Protein AF-A0A9W9I2V4-F1 (afdb_monomer_lite)

Secondary structure (DSSP, 8-state):
---PPP-PPPPPHHHHTTS-HHHHHHHHHHHHHHHHHHHHS-HHHHHHHTTS-HHHHHHHHHHHHHHHTT-HHHHTSHHHHHHHHHHHHHHHHHHHH-SS--GGGGSHHHHHHHHHH-TT-HHHHHHHHHHHHHHHHHHHHHHHHHHHHHHHHHHT--TTTHHHHHHHHHHHHHHHHHSHHHHHHHHSSSHHHHHHHHHHH-TTS-HHHHHHHHHHHHHHHHT-

Radius of gyration: 18.52 Å; chains: 1; bounding box: 39×46×53 Å

Structure (mmCIF, N/CA/C/O backbone):
data_AF-A0A9W9I2V4-F1
#
_entry.id   AF-A0A9W9I2V4-F1
#
loop_
_atom_site.group_PDB
_atom_site.id
_atom_site.type_symbol
_atom_site.label_atom_id
_atom_site.label_alt_id
_atom_site.label_comp_id
_atom_site.label_asym_id
_atom_site.label_entity_id
_atom_site.label_seq_id
_atom_site.pdbx_PDB_ins_code
_atom_site.Cartn_x
_atom_site.Cartn_y
_atom_site.Cartn_z
_atom_site.occupancy
_atom_site.B_iso_or_equiv
_atom_site.auth_seq_id
_atom_site.auth_comp_id
_atom_site.auth_asym_id
_atom_site.auth_atom_id
_atom_site.pdbx_PDB_model_num
ATOM 1 N N . MET A 1 1 ? 4.411 3.297 -31.470 1.00 59.06 1 MET A N 1
ATOM 2 C CA . MET A 1 1 ? 3.999 3.388 -30.058 1.00 59.06 1 MET A CA 1
ATOM 3 C C . MET A 1 1 ? 4.736 2.269 -29.348 1.00 59.06 1 MET A C 1
ATOM 5 O O . MET A 1 1 ? 4.671 1.149 -29.841 1.00 59.06 1 MET A O 1
ATOM 9 N N . VAL A 1 2 ? 5.575 2.573 -28.356 1.00 73.81 2 VAL A N 1
ATOM 10 C CA . VAL A 1 2 ? 6.251 1.512 -27.599 1.00 73.81 2 VAL A CA 1
ATOM 11 C C . VAL A 1 2 ? 5.294 1.102 -26.496 1.00 73.81 2 VAL A C 1
ATOM 13 O O . VAL A 1 2 ? 4.925 1.942 -25.687 1.00 73.81 2 VAL A O 1
ATOM 16 N N . GLU A 1 3 ? 4.860 -0.150 -26.508 1.00 86.56 3 GLU A N 1
ATOM 17 C CA . GLU A 1 3 ? 3.885 -0.673 -25.556 1.00 86.56 3 GLU A CA 1
ATOM 18 C C . GLU A 1 3 ? 4.515 -1.834 -24.789 1.00 86.56 3 GLU A C 1
ATOM 20 O O . GLU A 1 3 ? 5.224 -2.668 -25.365 1.00 86.56 3 GLU A O 1
ATOM 25 N N . PHE A 1 4 ? 4.293 -1.874 -23.476 1.00 93.31 4 PHE A N 1
ATOM 26 C CA . PHE A 1 4 ? 4.733 -3.006 -22.676 1.00 93.31 4 PHE A CA 1
ATOM 27 C C . PHE A 1 4 ? 3.781 -4.189 -22.855 1.00 93.31 4 PHE A C 1
ATOM 29 O O . PHE A 1 4 ? 2.568 -3.996 -22.894 1.00 93.31 4 PHE A O 1
ATOM 36 N N . PRO A 1 5 ? 4.293 -5.432 -22.881 1.00 93.88 5 PRO A N 1
ATOM 37 C CA . PRO A 1 5 ? 3.427 -6.600 -22.892 1.00 93.88 5 PRO A CA 1
ATOM 38 C C . PRO A 1 5 ? 2.472 -6.594 -21.684 1.00 93.88 5 PRO A C 1
ATOM 40 O O . PRO A 1 5 ? 2.901 -6.232 -20.573 1.00 93.88 5 PRO A O 1
ATOM 43 N N . PRO A 1 6 ? 1.202 -6.994 -21.874 1.00 91.62 6 PRO A N 1
ATOM 44 C CA . PRO A 1 6 ? 0.176 -6.897 -20.845 1.00 91.62 6 PRO A CA 1
ATOM 45 C C . PRO A 1 6 ? 0.507 -7.769 -19.634 1.00 91.62 6 PRO A C 1
ATOM 47 O O . PRO A 1 6 ? 1.166 -8.804 -19.746 1.00 91.62 6 PRO A O 1
ATOM 50 N N . LEU A 1 7 ? 0.026 -7.344 -18.466 1.00 94.69 7 LEU A N 1
ATOM 51 C CA . LEU A 1 7 ? 0.269 -8.002 -17.188 1.00 94.69 7 LEU A CA 1
ATOM 52 C C . LEU A 1 7 ? -1.066 -8.408 -16.558 1.00 94.69 7 LEU A C 1
ATOM 54 O O . LEU A 1 7 ? -1.896 -7.559 -16.247 1.00 94.69 7 LEU A O 1
ATOM 58 N N . ALA A 1 8 ? -1.288 -9.713 -16.402 1.00 96.31 8 ALA A N 1
ATOM 59 C CA . ALA A 1 8 ? -2.509 -10.226 -15.787 1.00 96.31 8 ALA A CA 1
ATOM 60 C C . ALA A 1 8 ? -2.463 -10.058 -14.258 1.00 96.31 8 ALA A C 1
ATOM 62 O O . ALA A 1 8 ? -1.398 -10.294 -13.683 1.00 96.31 8 ALA A O 1
ATOM 63 N N . PRO A 1 9 ? -3.582 -9.719 -13.589 1.00 96.62 9 PRO A N 1
ATOM 64 C CA . PRO A 1 9 ? -3.632 -9.610 -12.134 1.00 96.62 9 PRO A CA 1
ATOM 65 C C . PRO A 1 9 ? -3.395 -10.949 -11.435 1.00 96.62 9 PRO A C 1
ATOM 67 O O . PRO A 1 9 ? -3.637 -12.022 -11.993 1.00 96.62 9 PRO A O 1
ATOM 70 N N . VAL A 1 10 ? -2.969 -10.885 -10.174 1.00 95.56 10 VAL A N 1
ATOM 71 C CA . VAL A 1 10 ? -2.858 -12.073 -9.327 1.00 95.56 10 VAL A CA 1
ATOM 72 C C . VAL A 1 10 ? -4.268 -12.598 -9.026 1.00 95.56 10 VAL A C 1
ATOM 74 O O . VAL A 1 10 ? -5.117 -11.833 -8.562 1.00 95.56 10 VAL A O 1
ATOM 77 N N . PRO A 1 11 ? -4.555 -13.891 -9.259 1.00 94.81 11 PRO A N 1
ATOM 78 C CA . PRO A 1 11 ? -5.882 -14.431 -9.018 1.00 94.81 11 PRO A CA 1
ATOM 79 C C . PRO A 1 11 ? -6.214 -14.504 -7.515 1.00 94.81 11 PRO A C 1
ATOM 81 O O . PRO A 1 11 ? -5.315 -14.686 -6.681 1.00 94.81 11 PRO A O 1
ATOM 84 N N . PRO A 1 12 ? -7.505 -14.430 -7.140 1.00 92.69 12 PRO A N 1
ATOM 85 C CA . PRO A 1 12 ? -7.936 -14.594 -5.755 1.00 92.69 12 PRO A CA 1
ATOM 86 C C . PRO A 1 12 ? -7.485 -15.928 -5.139 1.00 92.69 12 PRO A C 1
ATOM 88 O O . PRO A 1 12 ? -7.372 -16.922 -5.861 1.00 92.69 12 PRO A O 1
ATOM 91 N N . PRO A 1 13 ? -7.300 -16.011 -3.805 1.00 89.62 13 PRO A N 1
ATOM 92 C CA . PRO A 1 13 ? -6.885 -17.241 -3.129 1.00 89.62 13 PRO A CA 1
ATOM 93 C C . PRO A 1 13 ? -7.768 -18.453 -3.456 1.00 89.62 13 PRO A C 1
ATOM 95 O O . PRO A 1 13 ? -7.264 -19.565 -3.577 1.00 89.62 13 PRO A O 1
ATOM 98 N N . ALA A 1 14 ? -9.079 -18.247 -3.635 1.00 90.44 14 ALA A N 1
ATOM 99 C CA . ALA A 1 14 ? -10.015 -19.307 -4.012 1.00 90.44 14 ALA A CA 1
ATOM 100 C C . ALA A 1 14 ? -9.692 -19.919 -5.386 1.00 90.44 14 ALA A C 1
ATOM 102 O O . ALA A 1 14 ? -9.749 -21.134 -5.532 1.00 90.44 14 ALA A O 1
ATOM 103 N N . VAL A 1 15 ? -9.294 -19.088 -6.356 1.00 92.31 15 VAL A N 1
ATOM 104 C CA . VAL A 1 15 ? -8.879 -19.528 -7.696 1.00 92.31 15 VAL A CA 1
ATOM 105 C C . VAL A 1 15 ? -7.479 -20.135 -7.646 1.00 92.31 15 VAL A C 1
ATOM 107 O O . VAL A 1 15 ? -7.239 -21.177 -8.234 1.00 92.31 15 VAL A O 1
ATOM 110 N N . ARG A 1 16 ? -6.546 -19.552 -6.884 1.00 90.44 16 ARG A N 1
ATOM 111 C CA . ARG A 1 16 ? -5.179 -20.094 -6.773 1.00 90.44 16 ARG A CA 1
ATOM 112 C C . ARG A 1 16 ? -5.131 -21.512 -6.219 1.00 90.44 16 ARG A C 1
ATOM 114 O O . ARG A 1 16 ? -4.315 -22.303 -6.669 1.00 90.44 16 ARG A O 1
ATOM 121 N N . LYS A 1 17 ? -6.043 -21.860 -5.307 1.00 88.19 17 LYS A N 1
ATOM 122 C CA . LYS A 1 17 ? -6.179 -23.227 -4.777 1.00 88.19 17 LYS A CA 1
ATOM 123 C C . LYS A 1 17 ? -6.563 -24.268 -5.834 1.00 88.19 17 LYS A C 1
ATOM 125 O O . LYS A 1 17 ? -6.375 -25.452 -5.578 1.00 88.19 17 LYS A O 1
ATOM 130 N N . THR A 1 18 ? -7.108 -23.857 -6.980 1.00 92.62 18 THR A N 1
ATOM 131 C CA . THR A 1 18 ? -7.468 -24.767 -8.077 1.00 92.62 18 THR A CA 1
ATOM 132 C C . THR A 1 18 ? -6.388 -24.861 -9.154 1.00 92.62 18 THR A C 1
ATOM 134 O O . THR A 1 18 ? -6.539 -25.657 -10.076 1.00 92.62 18 THR A O 1
ATOM 137 N N . ILE A 1 19 ? -5.328 -24.051 -9.074 1.00 90.94 19 ILE A N 1
ATOM 138 C CA . ILE A 1 19 ? -4.233 -24.046 -10.049 1.00 90.94 19 ILE A CA 1
ATOM 139 C C . ILE A 1 19 ? -3.216 -25.127 -9.643 1.00 90.94 19 ILE A C 1
ATOM 141 O O . ILE A 1 19 ? -2.734 -25.101 -8.507 1.00 90.94 19 ILE A O 1
ATOM 145 N N . PRO A 1 20 ? -2.868 -26.073 -10.534 1.00 92.56 20 PRO A N 1
ATOM 146 C CA . PRO A 1 20 ? -1.797 -27.036 -10.286 1.00 92.56 20 PRO A CA 1
ATOM 147 C C . PRO A 1 20 ? -0.459 -26.349 -9.982 1.00 92.56 20 PRO A C 1
ATOM 149 O O . PRO A 1 20 ? -0.157 -25.299 -10.543 1.00 92.56 20 PRO A O 1
ATOM 152 N N . SER A 1 21 ? 0.388 -26.955 -9.143 1.00 87.88 21 SER A N 1
ATOM 153 C CA . SER A 1 21 ? 1.665 -26.347 -8.725 1.00 87.88 21 SER A CA 1
ATOM 154 C C . SER A 1 21 ? 2.564 -25.941 -9.899 1.00 87.88 21 SER A C 1
ATOM 156 O O . SER A 1 21 ? 3.079 -24.828 -9.899 1.00 87.88 21 SER A O 1
ATOM 158 N N . ASN A 1 22 ? 2.683 -26.787 -10.929 1.00 89.88 22 ASN A N 1
ATOM 159 C CA . ASN A 1 22 ? 3.486 -26.483 -12.121 1.00 89.88 22 ASN A CA 1
ATOM 160 C C . ASN A 1 22 ? 2.938 -25.273 -12.899 1.00 89.88 22 ASN A C 1
ATOM 162 O O . ASN A 1 22 ? 3.705 -24.441 -13.376 1.00 89.88 22 ASN A O 1
ATOM 166 N N . ASP A 1 23 ? 1.612 -25.150 -12.997 1.00 92.81 23 ASP A N 1
ATOM 167 C CA . ASP A 1 23 ? 0.968 -24.028 -13.686 1.00 92.81 23 ASP A CA 1
ATOM 168 C C . ASP A 1 23 ? 1.122 -22.735 -12.875 1.00 92.81 23 ASP A C 1
ATOM 170 O O . ASP A 1 23 ? 1.338 -21.662 -13.437 1.00 92.81 23 ASP A O 1
ATOM 174 N N . TRP A 1 24 ? 1.081 -22.830 -11.542 1.00 91.94 24 TRP A N 1
ATOM 175 C CA . TRP A 1 24 ? 1.344 -21.698 -10.656 1.00 91.94 24 TRP A CA 1
ATOM 176 C C . TRP A 1 24 ? 2.788 -21.198 -10.778 1.00 91.94 24 TRP A C 1
ATOM 178 O O . TRP A 1 24 ? 3.014 -19.990 -10.863 1.00 91.94 24 TRP A O 1
ATOM 188 N N . GLU A 1 25 ? 3.764 -22.106 -10.835 1.00 91.56 25 GLU A N 1
ATOM 189 C CA . GLU A 1 25 ? 5.166 -21.756 -11.082 1.00 91.56 25 GLU A CA 1
ATOM 190 C C . GLU A 1 25 ? 5.345 -21.059 -12.435 1.00 91.56 25 GLU A C 1
ATOM 192 O O . GLU A 1 25 ? 5.989 -20.009 -12.495 1.00 91.56 25 GLU A O 1
ATOM 197 N N . ALA A 1 26 ? 4.691 -21.555 -13.489 1.00 93.31 26 ALA A N 1
ATOM 198 C CA . ALA A 1 26 ? 4.697 -20.909 -14.798 1.00 93.31 26 ALA A CA 1
ATOM 199 C C . ALA A 1 26 ? 4.083 -19.494 -14.758 1.00 93.31 26 ALA A C 1
ATOM 201 O O . ALA A 1 26 ? 4.609 -18.577 -15.393 1.00 93.31 26 ALA A O 1
ATOM 202 N N . CYS A 1 27 ? 3.013 -19.274 -13.981 1.00 94.31 27 CYS A N 1
ATOM 203 C CA . CYS A 1 27 ? 2.463 -17.932 -13.759 1.00 94.31 27 CYS A CA 1
ATOM 204 C C . CYS A 1 27 ? 3.469 -17.004 -13.061 1.00 94.31 27 CYS A C 1
ATOM 206 O O . CYS A 1 27 ? 3.644 -15.859 -13.486 1.00 94.31 27 CYS A O 1
ATOM 208 N N . LEU A 1 28 ? 4.152 -17.486 -12.014 1.00 94.50 28 LEU A N 1
ATOM 209 C CA . LEU A 1 28 ? 5.186 -16.715 -11.318 1.00 94.50 28 LEU A CA 1
ATOM 210 C C . LEU A 1 28 ? 6.317 -16.320 -12.274 1.00 94.50 28 LEU A C 1
ATOM 212 O O . LEU A 1 28 ? 6.701 -15.150 -12.309 1.00 94.50 28 LEU A O 1
ATOM 216 N N . ASP A 1 29 ? 6.814 -17.260 -13.076 1.00 95.25 29 ASP A N 1
ATOM 217 C CA . ASP A 1 29 ? 7.881 -17.014 -14.051 1.00 95.25 29 ASP A CA 1
ATOM 218 C C . ASP A 1 29 ? 7.451 -16.040 -15.156 1.00 95.25 29 ASP A C 1
ATOM 220 O O . ASP A 1 29 ? 8.225 -15.154 -15.545 1.00 95.25 29 ASP A O 1
ATOM 224 N N . ALA A 1 30 ? 6.201 -16.132 -15.618 1.00 96.62 30 ALA A N 1
ATOM 225 C CA . ALA A 1 30 ? 5.636 -15.191 -16.578 1.00 96.62 30 ALA A CA 1
ATOM 226 C C . ALA A 1 30 ? 5.586 -13.768 -16.001 1.00 96.62 30 ALA A C 1
ATOM 228 O O . ALA A 1 30 ? 6.093 -12.834 -16.625 1.00 96.62 30 ALA A O 1
ATOM 229 N N . TRP A 1 31 ? 5.062 -13.586 -14.784 1.00 97.69 31 TRP A N 1
ATOM 230 C CA . TRP A 1 31 ? 5.057 -12.274 -14.131 1.00 97.69 31 TRP A CA 1
ATOM 231 C C . TRP A 1 31 ? 6.470 -11.735 -13.906 1.00 97.69 31 TRP A C 1
ATOM 233 O O . TRP A 1 31 ? 6.728 -10.567 -14.192 1.00 97.69 31 TRP A O 1
ATOM 243 N N . MET A 1 32 ? 7.412 -12.568 -13.450 1.00 97.69 32 MET A N 1
ATOM 244 C CA . MET A 1 32 ? 8.802 -12.142 -13.262 1.00 97.69 32 MET A CA 1
ATOM 245 C C . MET A 1 32 ? 9.435 -11.679 -14.580 1.00 97.69 32 MET A C 1
ATOM 247 O O . MET A 1 32 ? 10.088 -10.634 -14.604 1.00 97.69 32 MET A O 1
ATOM 251 N N . THR A 1 33 ? 9.193 -12.399 -15.678 1.00 97.94 33 THR A N 1
ATOM 252 C CA . THR 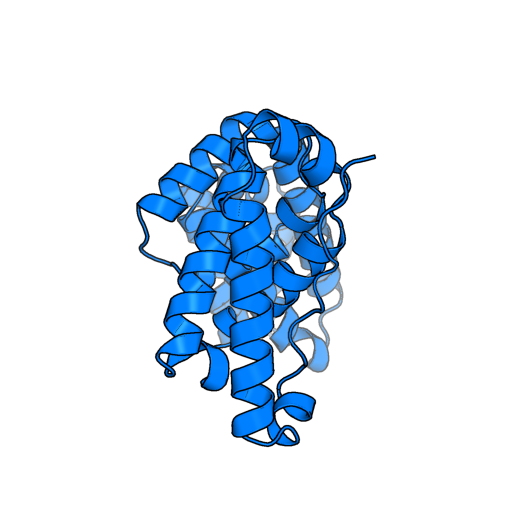A 1 33 ? 9.629 -12.010 -17.028 1.00 97.94 33 THR A CA 1
ATOM 253 C C . THR A 1 33 ? 9.042 -10.660 -17.443 1.00 97.94 33 THR A C 1
ATOM 255 O O . THR A 1 33 ? 9.776 -9.763 -17.859 1.00 97.94 33 THR A O 1
ATOM 258 N N . LEU A 1 34 ? 7.729 -10.476 -17.285 1.00 97.75 34 LEU A N 1
ATOM 259 C CA . LEU A 1 34 ? 7.018 -9.262 -17.697 1.00 97.75 34 LEU A CA 1
ATOM 260 C C . LEU A 1 34 ? 7.412 -8.022 -16.877 1.00 97.75 34 LEU A C 1
ATOM 262 O O . LEU A 1 34 ? 7.497 -6.917 -17.423 1.00 97.75 34 LEU A O 1
ATOM 266 N N . LEU A 1 35 ? 7.690 -8.193 -15.582 1.00 98.12 35 LEU A N 1
ATOM 267 C CA . LEU A 1 35 ? 8.277 -7.141 -14.746 1.00 98.12 35 LEU A CA 1
ATOM 268 C C . LEU A 1 35 ? 9.734 -6.872 -15.139 1.00 98.12 35 LEU A C 1
ATOM 270 O O . LEU A 1 35 ? 10.160 -5.720 -15.180 1.00 98.12 35 LEU A O 1
ATOM 274 N N . GLY A 1 36 ? 10.491 -7.918 -15.481 1.00 97.62 36 GLY A N 1
ATOM 275 C CA . GLY A 1 36 ? 11.859 -7.809 -15.984 1.00 97.62 36 GLY A CA 1
ATOM 276 C C . GLY A 1 36 ? 11.955 -6.943 -17.241 1.00 97.62 36 GLY A C 1
ATOM 277 O O . GLY A 1 36 ? 12.828 -6.084 -17.314 1.00 97.62 36 GLY A O 1
ATOM 278 N N . ILE A 1 37 ? 11.023 -7.090 -18.188 1.00 96.69 37 ILE A N 1
ATOM 279 C CA . ILE A 1 37 ? 10.947 -6.242 -19.394 1.00 96.69 37 ILE A CA 1
ATOM 280 C C . ILE A 1 37 ? 10.808 -4.761 -19.013 1.00 96.69 37 ILE A C 1
ATOM 282 O O . ILE A 1 37 ? 11.560 -3.921 -19.506 1.00 96.69 37 ILE A O 1
ATOM 286 N N . ARG A 1 38 ? 9.901 -4.441 -18.082 1.00 96.19 38 ARG A N 1
ATOM 287 C CA . ARG A 1 38 ? 9.683 -3.067 -17.594 1.00 96.19 38 ARG A CA 1
ATOM 288 C C . ARG A 1 38 ? 10.891 -2.517 -16.846 1.00 96.19 38 ARG A C 1
ATOM 290 O O . ARG A 1 38 ? 11.207 -1.341 -16.980 1.00 96.19 38 ARG A O 1
ATOM 297 N N . LEU A 1 39 ? 11.573 -3.344 -16.057 1.00 97.56 39 LEU A N 1
ATOM 298 C CA . LEU A 1 39 ? 12.743 -2.951 -15.264 1.00 97.56 39 LEU A CA 1
ATOM 299 C C . LEU A 1 39 ? 14.022 -2.802 -16.096 1.00 97.56 39 LEU A C 1
ATOM 301 O O . LEU A 1 39 ? 14.868 -1.987 -15.747 1.00 97.56 39 LEU A O 1
ATOM 305 N N . ASN A 1 40 ? 14.146 -3.546 -17.194 1.00 96.94 40 ASN A N 1
ATOM 306 C CA . ASN A 1 40 ? 15.313 -3.504 -18.076 1.00 96.94 40 ASN A CA 1
ATOM 307 C C . ASN A 1 40 ? 15.154 -2.521 -19.247 1.00 96.94 40 ASN A C 1
ATOM 309 O O . ASN A 1 40 ? 16.126 -2.259 -19.952 1.00 96.94 40 ASN A O 1
ATOM 313 N N . ALA A 1 41 ? 13.955 -1.966 -19.464 1.00 96.69 41 ALA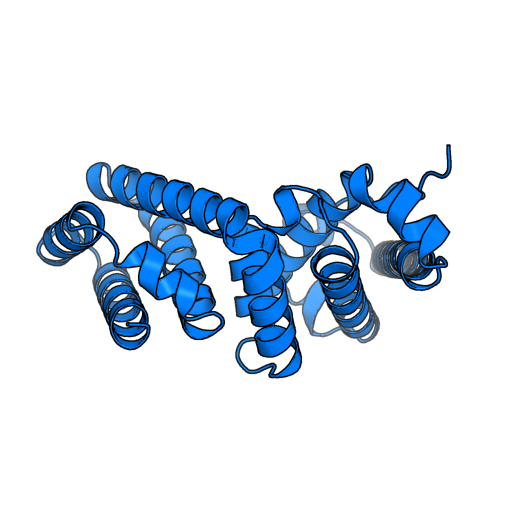 A N 1
ATOM 314 C CA . ALA A 1 41 ? 13.738 -0.904 -20.444 1.00 96.69 41 ALA A CA 1
ATOM 315 C C . ALA A 1 41 ? 14.650 0.302 -20.160 1.00 96.69 41 ALA A C 1
ATOM 317 O O . ALA A 1 41 ? 14.888 0.628 -18.994 1.00 96.69 41 ALA A O 1
ATOM 318 N N . THR A 1 42 ? 15.130 0.987 -21.203 1.00 96.31 42 THR A N 1
ATOM 319 C CA . THR A 1 42 ? 15.863 2.255 -21.032 1.00 96.31 42 THR A CA 1
ATOM 320 C C . THR A 1 42 ? 14.945 3.324 -20.448 1.00 96.31 42 THR A C 1
ATOM 322 O O . THR A 1 42 ? 13.721 3.190 -20.503 1.00 96.31 42 THR A O 1
ATOM 325 N N . ASP A 1 43 ? 15.505 4.394 -19.890 1.00 95.38 43 ASP A N 1
ATOM 326 C CA . ASP A 1 43 ? 14.688 5.452 -19.293 1.00 95.38 43 ASP A CA 1
ATOM 327 C C . ASP A 1 43 ? 13.822 6.176 -20.326 1.00 95.38 43 ASP A C 1
ATOM 329 O O . ASP A 1 43 ? 12.685 6.528 -20.020 1.00 95.38 43 ASP A O 1
ATOM 333 N N . GLU A 1 44 ? 14.307 6.342 -21.558 1.00 94.06 44 GLU A N 1
ATOM 334 C CA . GLU A 1 44 ? 13.525 6.916 -22.657 1.00 94.06 44 GLU A CA 1
ATOM 335 C C . GLU A 1 44 ? 12.333 6.017 -22.992 1.00 94.06 44 GLU A C 1
ATOM 337 O O . GLU A 1 44 ? 11.196 6.480 -23.066 1.00 94.06 44 GLU A O 1
ATOM 342 N N . THR A 1 45 ? 12.589 4.714 -23.128 1.00 93.94 45 THR A N 1
ATOM 343 C CA . THR A 1 45 ? 11.564 3.718 -23.455 1.00 93.94 45 THR A CA 1
ATOM 344 C C . THR A 1 45 ? 10.526 3.611 -22.341 1.00 93.94 45 THR A C 1
ATOM 346 O O . THR A 1 45 ? 9.323 3.605 -22.592 1.00 93.94 45 THR A O 1
ATOM 349 N N . PHE A 1 46 ? 10.991 3.564 -21.093 1.00 96.12 46 PHE A N 1
ATOM 350 C CA . PHE A 1 46 ? 10.139 3.460 -19.920 1.00 96.12 46 PHE A CA 1
ATOM 351 C C . PHE A 1 46 ? 9.259 4.696 -19.739 1.00 96.12 46 PHE A C 1
ATOM 353 O O . PHE A 1 46 ? 8.074 4.555 -19.462 1.00 96.12 46 PHE A O 1
ATOM 360 N N . LYS A 1 47 ? 9.798 5.904 -19.938 1.00 94.38 47 LYS A N 1
ATOM 361 C CA . LYS A 1 47 ? 9.006 7.139 -19.859 1.00 94.38 47 LYS A CA 1
ATOM 362 C C . LYS A 1 47 ? 7.980 7.251 -20.984 1.00 94.38 47 LYS A C 1
ATOM 364 O O . LYS A 1 47 ? 6.906 7.787 -20.743 1.00 94.38 47 LYS A O 1
ATOM 369 N N . ALA A 1 48 ? 8.293 6.740 -22.176 1.00 92.44 48 ALA A N 1
ATOM 370 C CA . ALA A 1 48 ? 7.375 6.755 -23.312 1.00 92.44 48 ALA A CA 1
ATOM 371 C C . ALA A 1 48 ? 6.194 5.780 -23.151 1.00 92.44 48 ALA A C 1
ATOM 373 O O . ALA A 1 48 ? 5.103 6.090 -23.613 1.00 92.44 48 ALA A O 1
ATOM 374 N N . ALA A 1 49 ? 6.407 4.621 -22.518 1.00 92.56 49 ALA A N 1
ATOM 375 C CA . ALA A 1 49 ? 5.394 3.565 -22.399 1.00 92.56 49 ALA A CA 1
ATOM 376 C C . ALA A 1 49 ? 4.722 3.493 -21.012 1.00 92.56 49 ALA A C 1
ATOM 378 O O . ALA A 1 49 ? 3.582 3.061 -20.882 1.00 92.56 49 ALA A O 1
ATOM 379 N N . GLY A 1 50 ? 5.427 3.888 -19.949 1.00 90.94 50 GLY A N 1
ATOM 380 C CA . GLY A 1 50 ? 5.030 3.614 -18.566 1.00 90.94 50 GLY A CA 1
ATOM 381 C C . GLY A 1 50 ? 3.834 4.422 -18.065 1.00 90.94 50 GLY A C 1
ATOM 382 O O . GLY A 1 50 ? 3.156 3.982 -17.141 1.00 90.94 50 GLY A O 1
ATOM 383 N N . THR A 1 51 ? 3.543 5.583 -18.656 1.00 88.31 51 THR A N 1
ATOM 384 C CA . THR A 1 51 ? 2.373 6.395 -18.277 1.00 88.31 51 THR A CA 1
ATOM 385 C C . THR A 1 51 ? 1.052 5.767 -18.719 1.00 88.31 51 THR A C 1
ATOM 387 O O . THR A 1 51 ? 0.032 5.998 -18.079 1.00 88.31 51 THR A O 1
ATOM 390 N N . GLU A 1 52 ? 1.072 4.964 -19.786 1.00 89.44 52 GLU A N 1
ATOM 391 C CA . GLU A 1 52 ? -0.109 4.313 -20.375 1.00 89.44 52 GLU A CA 1
ATOM 392 C C . GLU A 1 52 ? -0.230 2.830 -19.978 1.00 89.44 52 GLU A C 1
ATOM 394 O O . GLU A 1 52 ? -1.185 2.150 -20.345 1.00 89.44 52 GLU A O 1
ATOM 399 N N . ASP A 1 53 ? 0.710 2.316 -19.182 1.00 89.94 53 ASP A N 1
ATOM 400 C CA . ASP A 1 53 ? 0.759 0.917 -18.753 1.00 89.94 53 ASP A CA 1
ATOM 401 C C . ASP A 1 53 ? -0.196 0.635 -17.582 1.00 89.94 53 ASP A C 1
ATOM 403 O O . ASP A 1 53 ? 0.211 0.244 -16.491 1.00 89.94 53 ASP A O 1
ATOM 407 N N . LEU A 1 54 ? -1.495 0.826 -17.807 1.00 89.38 54 LEU A N 1
ATOM 408 C CA . LEU A 1 54 ? -2.552 0.549 -16.826 1.00 89.38 54 LEU A CA 1
ATOM 409 C C . LEU A 1 54 ? -2.503 -0.878 -16.233 1.00 89.38 54 LEU A C 1
ATOM 411 O O . LEU A 1 54 ? -2.711 -1.018 -15.022 1.00 89.38 54 LEU A O 1
ATOM 415 N N . PRO A 1 55 ? -2.184 -1.949 -17.000 1.00 93.50 55 PRO A N 1
ATOM 416 C CA . PRO A 1 55 ? -2.143 -3.308 -16.456 1.00 93.50 55 PRO A CA 1
ATOM 417 C C . PRO A 1 55 ? -1.173 -3.486 -15.280 1.00 93.50 55 PRO A C 1
ATOM 419 O O . PRO A 1 55 ? -1.408 -4.331 -14.413 1.00 93.50 55 PRO A O 1
ATOM 422 N N . VAL A 1 56 ? -0.097 -2.690 -15.207 1.00 95.00 56 VAL A N 1
ATOM 423 C CA . VAL A 1 56 ? 0.866 -2.786 -14.100 1.00 95.00 56 VAL A CA 1
ATOM 424 C C . VAL A 1 56 ? 0.261 -2.360 -12.765 1.00 95.00 56 VAL A C 1
ATOM 426 O O . VAL A 1 56 ? 0.564 -2.977 -11.745 1.00 95.00 56 VAL A O 1
ATOM 429 N N . GLY A 1 57 ? -0.618 -1.352 -12.772 1.00 94.19 57 GLY A N 1
ATOM 430 C CA . GLY A 1 57 ? -1.304 -0.865 -11.578 1.00 94.19 57 GLY A CA 1
ATOM 431 C C . GLY A 1 57 ? -2.199 -1.950 -10.994 1.00 94.19 57 GLY A C 1
ATOM 432 O O . GLY A 1 57 ? -2.033 -2.331 -9.837 1.00 94.19 57 GLY A O 1
ATOM 433 N N . VAL A 1 58 ? -3.049 -2.536 -11.840 1.00 95.12 58 VAL A N 1
ATOM 434 C CA . VAL A 1 58 ? -3.987 -3.610 -11.470 1.00 95.12 58 VAL A CA 1
ATOM 435 C C . VAL A 1 58 ? -3.249 -4.855 -10.959 1.00 95.12 58 VAL A C 1
ATOM 437 O O . VAL A 1 58 ? -3.635 -5.475 -9.960 1.00 95.12 58 VAL A O 1
ATOM 440 N N . PHE A 1 59 ? -2.148 -5.231 -11.612 1.00 97.44 59 PHE A N 1
ATOM 441 C CA . PHE A 1 59 ? -1.320 -6.338 -11.145 1.00 97.44 59 PHE A CA 1
ATOM 442 C C . PHE A 1 59 ? -0.675 -6.054 -9.785 1.00 97.44 59 PHE A C 1
ATOM 444 O O . PHE A 1 59 ? -0.779 -6.884 -8.883 1.00 97.44 59 PHE A O 1
ATOM 451 N N . LEU A 1 60 ? -0.019 -4.902 -9.616 1.00 97.50 60 LEU A N 1
ATOM 452 C CA . LEU A 1 60 ? 0.649 -4.564 -8.358 1.00 97.50 60 LEU A CA 1
ATOM 453 C C . LEU A 1 60 ? -0.357 -4.447 -7.210 1.00 97.50 60 LEU A C 1
ATOM 455 O O . LEU A 1 60 ? -0.068 -4.905 -6.105 1.00 97.50 60 LEU A O 1
ATOM 459 N N . GLU A 1 61 ? -1.545 -3.906 -7.476 1.00 95.62 61 GLU A N 1
ATOM 460 C CA . GLU A 1 61 ? -2.636 -3.835 -6.507 1.00 95.62 61 GLU A CA 1
ATOM 461 C C . GLU A 1 61 ? -3.070 -5.218 -6.036 1.00 95.62 61 GLU A C 1
ATOM 463 O O . GLU A 1 61 ? -2.985 -5.505 -4.840 1.00 95.62 61 GLU A O 1
ATOM 468 N N . SER A 1 62 ? -3.436 -6.104 -6.966 1.00 96.00 62 SER A N 1
ATOM 469 C CA . SER A 1 62 ? -3.820 -7.479 -6.624 1.00 96.00 62 SER A CA 1
ATOM 470 C C . SER A 1 62 ? -2.692 -8.230 -5.904 1.00 96.00 62 SER A C 1
ATOM 472 O O . SER A 1 62 ? -2.934 -8.900 -4.899 1.00 96.00 62 SER A O 1
ATOM 474 N N . PHE A 1 63 ? -1.439 -8.072 -6.341 1.00 96.56 63 PHE A N 1
ATOM 475 C CA . PHE A 1 63 ? -0.283 -8.678 -5.684 1.00 96.56 63 PHE A CA 1
ATOM 476 C C . PHE A 1 63 ? -0.135 -8.203 -4.233 1.00 96.56 63 PHE A C 1
ATOM 478 O O . PHE A 1 63 ? -0.055 -9.028 -3.318 1.00 96.56 63 PHE A O 1
ATOM 485 N N . TYR A 1 64 ? -0.104 -6.886 -3.999 1.00 96.62 64 TYR A N 1
ATOM 486 C CA . TYR A 1 64 ? 0.104 -6.343 -2.658 1.00 96.62 64 TYR A CA 1
ATOM 487 C C . TYR A 1 64 ? -1.093 -6.559 -1.742 1.00 96.62 64 TYR A C 1
ATOM 489 O O . TYR A 1 64 ? -0.884 -6.760 -0.549 1.00 96.62 64 TYR A O 1
ATOM 497 N N . GLN A 1 65 ? -2.317 -6.578 -2.271 1.00 94.56 65 GLN A N 1
ATOM 498 C CA . GLN A 1 65 ? -3.511 -6.919 -1.504 1.00 94.56 65 GLN A CA 1
ATOM 499 C C . GLN A 1 65 ? -3.374 -8.309 -0.869 1.00 94.56 65 GLN A C 1
ATOM 501 O O . GLN A 1 65 ? -3.523 -8.454 0.345 1.00 94.56 65 GLN A O 1
ATOM 506 N N . TYR A 1 66 ? -3.035 -9.330 -1.662 1.00 94.25 66 TYR A N 1
ATOM 507 C CA . TYR A 1 66 ? -2.890 -10.691 -1.139 1.00 94.25 66 TYR A CA 1
ATOM 508 C C . TYR A 1 66 ? -1.618 -10.870 -0.305 1.00 94.25 66 TYR A C 1
ATOM 510 O O . TYR A 1 66 ? -1.640 -11.568 0.709 1.00 94.25 66 TYR A O 1
ATOM 518 N N . ALA A 1 67 ? -0.514 -10.216 -0.678 1.00 93.00 67 ALA A N 1
ATOM 519 C CA . ALA A 1 67 ? 0.721 -10.276 0.098 1.00 93.00 67 ALA A CA 1
ATOM 520 C C . ALA A 1 67 ? 0.563 -9.638 1.492 1.00 93.00 67 ALA A C 1
ATOM 522 O O . ALA A 1 67 ? 1.048 -10.207 2.474 1.00 93.00 67 ALA A O 1
ATOM 523 N N . ALA A 1 68 ? -0.145 -8.505 1.591 1.00 92.12 68 ALA A N 1
ATOM 524 C CA . ALA A 1 68 ? -0.462 -7.836 2.854 1.00 92.12 68 ALA A CA 1
ATOM 525 C C . ALA A 1 68 ? -1.441 -8.650 3.713 1.00 92.12 68 ALA A C 1
ATOM 527 O O . ALA A 1 68 ? -1.329 -8.643 4.936 1.00 92.12 68 ALA A O 1
ATOM 528 N N . ALA A 1 69 ? -2.348 -9.405 3.084 1.00 90.38 69 ALA A N 1
ATOM 529 C CA . ALA A 1 69 ? -3.264 -10.322 3.762 1.00 90.38 69 ALA A CA 1
ATOM 530 C C . ALA A 1 69 ? -2.592 -11.602 4.304 1.00 90.38 69 ALA A C 1
ATOM 532 O O . ALA A 1 69 ? -3.270 -12.445 4.887 1.00 90.38 69 ALA A O 1
ATOM 533 N N . GLY A 1 70 ? -1.275 -11.766 4.133 1.00 87.38 70 GLY A N 1
ATOM 534 C CA . GLY A 1 70 ? -0.551 -12.912 4.685 1.00 87.38 70 GLY A CA 1
ATOM 535 C C . GLY A 1 70 ? -0.605 -14.170 3.821 1.00 87.38 70 GLY A C 1
ATOM 536 O O . GLY A 1 70 ? -0.431 -15.266 4.346 1.00 87.38 70 GLY A O 1
ATOM 537 N N . ASP A 1 71 ? -0.876 -14.048 2.518 1.00 85.12 71 ASP A N 1
ATOM 538 C CA . ASP A 1 71 ? -1.056 -15.221 1.666 1.00 85.12 71 ASP A CA 1
ATOM 539 C C . ASP A 1 71 ? 0.216 -16.099 1.583 1.00 85.12 71 ASP A C 1
ATOM 541 O O . ASP A 1 71 ? 1.245 -15.636 1.074 1.00 85.12 71 ASP A O 1
ATOM 545 N N . PRO A 1 72 ? 0.165 -17.378 2.013 1.00 78.38 72 PRO A N 1
ATOM 546 C CA . PRO A 1 72 ? 1.346 -18.241 2.055 1.00 78.38 72 PRO A CA 1
ATOM 547 C C . PRO A 1 72 ? 2.001 -18.453 0.687 1.00 78.38 72 PRO A C 1
ATOM 549 O O . PRO A 1 72 ? 3.231 -18.493 0.594 1.00 78.38 72 PRO A O 1
ATOM 552 N N . GLY A 1 73 ? 1.192 -18.527 -0.378 1.00 78.12 73 GLY A N 1
ATOM 553 C CA . GLY A 1 73 ? 1.656 -18.740 -1.751 1.00 78.12 73 GLY A CA 1
ATOM 554 C C . GLY A 1 73 ? 2.418 -17.548 -2.332 1.00 78.12 73 GLY A C 1
ATOM 555 O O . GLY A 1 73 ? 3.080 -17.688 -3.357 1.00 78.12 73 GLY A O 1
ATOM 556 N N . LEU A 1 74 ? 2.359 -16.385 -1.672 1.00 82.25 74 LEU A N 1
ATOM 557 C CA . LEU A 1 74 ? 3.093 -15.173 -2.044 1.00 82.25 74 LEU A CA 1
ATOM 558 C C . LEU A 1 74 ? 4.212 -14.804 -1.053 1.00 82.25 74 LEU A C 1
ATOM 560 O O . LEU A 1 74 ? 4.930 -13.828 -1.280 1.00 82.25 74 LEU A O 1
ATOM 564 N N . GLN A 1 75 ? 4.390 -15.567 0.031 1.00 73.94 75 GLN A N 1
ATOM 565 C CA . GLN A 1 75 ? 5.379 -15.267 1.073 1.00 73.94 75 GLN A CA 1
ATOM 566 C C . 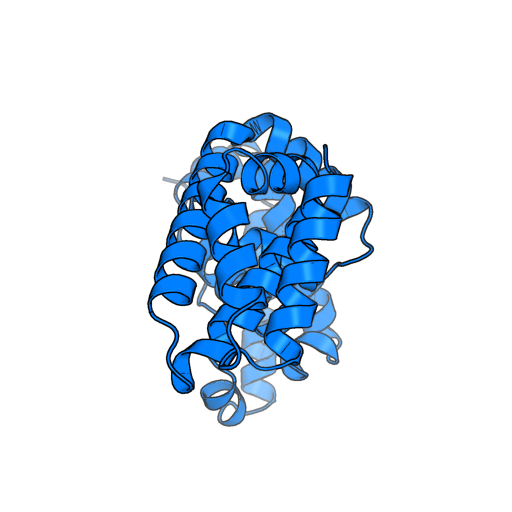GLN A 1 75 ? 6.490 -16.313 1.197 1.00 73.94 75 GLN A C 1
ATOM 568 O O . GLN A 1 75 ? 7.659 -15.939 1.330 1.00 73.94 75 GLN A O 1
ATOM 573 N N . ASN A 1 76 ? 6.148 -17.602 1.144 1.00 72.75 76 ASN A N 1
ATOM 574 C CA . ASN A 1 76 ? 7.061 -18.655 1.600 1.00 72.75 76 ASN A CA 1
ATOM 575 C C . ASN A 1 76 ? 7.908 -19.263 0.473 1.00 72.75 76 ASN A C 1
ATOM 577 O O . ASN A 1 76 ? 9.030 -19.712 0.716 1.00 72.75 76 ASN A O 1
ATOM 581 N N . GLU A 1 77 ? 7.431 -19.200 -0.770 1.00 80.50 77 GLU A N 1
ATOM 582 C CA . GLU A 1 77 ? 8.119 -19.811 -1.907 1.00 80.50 77 GLU A CA 1
ATOM 583 C C . GLU A 1 77 ? 9.322 -18.978 -2.401 1.00 80.50 77 GLU A C 1
ATOM 585 O O . GLU A 1 77 ? 9.260 -17.741 -2.443 1.00 80.50 77 GLU A O 1
ATOM 590 N N . PRO A 1 78 ? 10.443 -19.602 -2.826 1.00 85.38 78 PRO A N 1
ATOM 591 C CA . PRO A 1 78 ? 11.603 -18.887 -3.366 1.00 85.38 78 PRO A CA 1
ATOM 592 C C . PRO A 1 78 ? 11.259 -17.954 -4.536 1.00 85.38 78 PRO A C 1
ATOM 594 O O . PRO A 1 78 ? 11.719 -16.808 -4.562 1.00 85.38 78 PRO A O 1
ATOM 597 N N . ASN A 1 79 ? 10.420 -18.413 -5.469 1.00 86.88 79 ASN A N 1
ATOM 598 C CA . ASN A 1 79 ? 9.981 -17.612 -6.614 1.00 86.88 79 ASN A CA 1
ATOM 599 C C . ASN A 1 79 ? 9.016 -16.498 -6.197 1.00 86.88 79 ASN A C 1
ATOM 601 O O . ASN A 1 79 ? 9.140 -15.378 -6.688 1.00 86.88 79 ASN A O 1
ATOM 605 N N . ALA A 1 80 ? 8.153 -16.735 -5.206 1.00 87.50 80 ALA A N 1
ATOM 606 C CA . ALA A 1 80 ? 7.301 -15.689 -4.644 1.00 87.50 80 ALA A CA 1
ATOM 607 C C . ALA A 1 80 ? 8.121 -14.557 -3.999 1.00 87.50 80 ALA A C 1
ATOM 609 O O . ALA A 1 80 ? 7.828 -13.379 -4.204 1.00 87.50 80 ALA A O 1
ATOM 610 N N . ARG A 1 81 ? 9.216 -14.882 -3.294 1.00 89.81 81 ARG A N 1
ATOM 611 C CA . ARG A 1 81 ? 10.137 -13.872 -2.737 1.00 89.81 81 ARG A CA 1
ATOM 612 C C . ARG A 1 81 ? 10.850 -13.064 -3.823 1.00 89.81 81 ARG A C 1
ATOM 614 O O . ARG A 1 81 ? 10.999 -11.847 -3.677 1.00 89.81 81 ARG A O 1
ATOM 621 N N . LYS A 1 82 ? 11.277 -13.709 -4.914 1.00 94.31 82 LYS A N 1
ATOM 622 C CA . LYS A 1 82 ? 11.858 -13.016 -6.079 1.00 94.31 82 LYS A CA 1
ATOM 623 C C . LYS A 1 82 ? 10.834 -12.095 -6.738 1.00 94.31 82 LYS A C 1
ATOM 625 O O . LYS A 1 82 ? 11.134 -10.918 -6.929 1.00 94.31 82 LYS A O 1
ATOM 630 N N . LEU A 1 83 ? 9.625 -12.592 -7.000 1.00 95.88 83 LEU A N 1
ATOM 631 C CA . LEU A 1 83 ? 8.532 -11.803 -7.563 1.00 95.88 83 LEU A CA 1
ATOM 632 C C . LEU A 1 83 ? 8.223 -10.593 -6.682 1.00 95.88 83 LEU A C 1
ATOM 634 O O . LEU A 1 83 ? 8.202 -9.468 -7.166 1.00 95.88 83 LEU A O 1
ATOM 638 N N . ARG A 1 84 ? 8.118 -10.791 -5.366 1.00 95.06 84 ARG A N 1
ATOM 639 C CA . ARG A 1 84 ? 7.924 -9.717 -4.390 1.00 95.06 84 ARG A CA 1
ATOM 640 C C . ARG A 1 84 ? 8.996 -8.627 -4.482 1.00 95.06 84 ARG A C 1
ATOM 642 O O . ARG A 1 84 ? 8.682 -7.440 -4.392 1.00 95.06 84 ARG A O 1
ATOM 649 N N . LYS A 1 85 ? 10.266 -9.003 -4.666 1.00 95.44 85 LYS A N 1
ATOM 650 C CA . LYS A 1 85 ? 11.352 -8.039 -4.899 1.00 95.44 85 LYS A CA 1
ATOM 651 C C . LYS A 1 85 ? 11.146 -7.276 -6.212 1.00 95.44 85 LYS A C 1
ATOM 653 O O . LYS A 1 85 ? 11.308 -6.059 -6.219 1.00 95.44 85 LYS A O 1
ATOM 658 N N . LEU A 1 86 ? 10.774 -7.959 -7.295 1.00 98.00 86 LEU A N 1
ATOM 659 C CA . LEU A 1 86 ? 10.506 -7.321 -8.588 1.00 98.00 86 LEU A CA 1
ATOM 660 C C . LEU A 1 86 ? 9.296 -6.382 -8.531 1.00 98.00 86 LEU A C 1
ATOM 662 O O . LEU A 1 86 ? 9.385 -5.281 -9.067 1.00 98.00 86 LEU A O 1
ATOM 666 N N . CYS A 1 87 ? 8.220 -6.742 -7.826 1.00 97.81 87 CYS A N 1
ATOM 667 C CA . CYS A 1 87 ? 7.075 -5.858 -7.593 1.00 97.81 87 CYS A CA 1
ATOM 668 C C . CYS A 1 87 ? 7.512 -4.568 -6.887 1.00 97.81 87 CYS A C 1
ATOM 670 O O . CYS A 1 87 ? 7.145 -3.475 -7.315 1.00 97.81 87 CYS A O 1
ATOM 672 N N . PHE A 1 88 ? 8.360 -4.673 -5.853 1.00 97.94 88 PHE A N 1
ATOM 673 C CA . PHE A 1 88 ? 8.894 -3.498 -5.155 1.00 97.94 88 PHE A CA 1
ATOM 674 C C . PHE A 1 88 ? 9.748 -2.616 -6.069 1.00 97.94 88 PHE A C 1
ATOM 676 O O . PHE A 1 88 ? 9.538 -1.406 -6.122 1.00 97.94 88 PHE A O 1
ATOM 683 N N . LEU A 1 89 ? 10.689 -3.209 -6.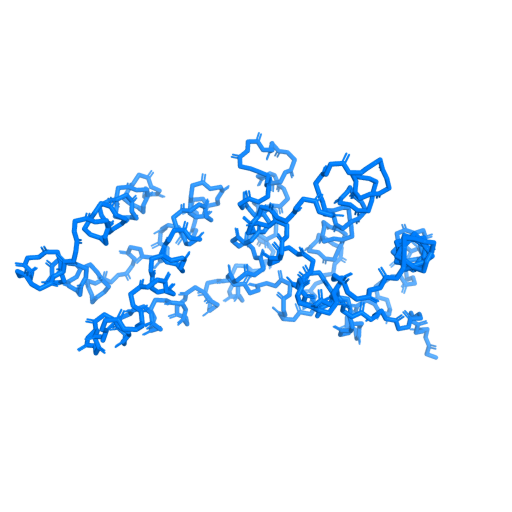810 1.00 98.44 89 LEU A N 1
ATOM 684 C CA . LEU A 1 89 ? 11.543 -2.462 -7.737 1.00 98.44 89 LEU A CA 1
ATOM 685 C C . LEU A 1 89 ? 10.728 -1.794 -8.847 1.00 98.44 89 LEU A C 1
ATOM 687 O O . LEU A 1 89 ? 11.012 -0.653 -9.204 1.00 98.44 89 LEU A O 1
ATOM 691 N N . THR A 1 90 ? 9.703 -2.483 -9.350 1.00 98.25 90 THR A N 1
ATOM 692 C CA . THR A 1 90 ? 8.795 -1.955 -10.372 1.00 98.25 90 THR A CA 1
ATOM 693 C C . THR A 1 90 ? 8.028 -0.774 -9.803 1.00 98.25 90 THR A C 1
ATOM 695 O O . THR A 1 90 ? 8.163 0.326 -10.321 1.00 98.25 90 THR A O 1
ATOM 698 N N . THR A 1 91 ? 7.340 -0.945 -8.671 1.00 98.12 91 THR A N 1
ATOM 699 C CA . THR A 1 91 ? 6.613 0.145 -7.996 1.00 98.12 91 THR A CA 1
ATOM 700 C C . THR A 1 91 ? 7.514 1.359 -7.776 1.00 98.12 91 THR A C 1
ATOM 702 O O . THR A 1 91 ? 7.160 2.475 -8.146 1.00 98.12 91 THR A O 1
ATOM 705 N N . ARG A 1 92 ? 8.733 1.141 -7.263 1.00 98.25 92 ARG A N 1
ATOM 706 C CA . ARG A 1 92 ? 9.729 2.202 -7.087 1.00 98.25 92 ARG A CA 1
ATOM 707 C C . ARG A 1 92 ? 10.064 2.908 -8.403 1.00 98.25 92 ARG A C 1
ATOM 709 O O . ARG A 1 92 ? 10.135 4.131 -8.416 1.00 98.25 92 ARG A O 1
ATOM 716 N N . ARG A 1 93 ? 10.282 2.175 -9.499 1.00 98.00 93 ARG A N 1
ATOM 717 C CA . ARG A 1 93 ? 10.590 2.777 -10.805 1.00 98.00 93 ARG A CA 1
ATOM 718 C C . ARG A 1 93 ? 9.442 3.658 -11.298 1.00 98.00 93 ARG A C 1
ATOM 720 O O . ARG A 1 93 ? 9.690 4.791 -11.686 1.00 98.00 93 ARG A O 1
ATOM 727 N N . TYR A 1 94 ? 8.197 3.187 -11.227 1.00 97.81 94 TYR A N 1
ATOM 728 C CA . TYR A 1 94 ? 7.044 3.985 -11.663 1.00 97.81 94 TYR A CA 1
ATOM 729 C C . TYR A 1 94 ? 6.878 5.252 -10.822 1.00 97.81 94 TYR A C 1
ATOM 731 O O . TYR A 1 94 ? 6.729 6.332 -11.385 1.00 97.81 94 TYR A O 1
ATOM 739 N N . LEU A 1 95 ? 6.962 5.138 -9.492 1.00 97.56 95 LEU A N 1
ATOM 740 C CA . LEU A 1 95 ? 6.782 6.281 -8.595 1.00 97.56 95 LEU A CA 1
ATOM 741 C C . LEU A 1 95 ? 7.868 7.351 -8.759 1.00 97.56 95 LEU A C 1
ATOM 743 O O . LEU A 1 95 ? 7.570 8.537 -8.651 1.00 97.56 95 LEU A O 1
ATOM 747 N N . LEU A 1 96 ? 9.118 6.939 -8.998 1.00 97.38 96 LEU A N 1
ATOM 748 C CA . LEU A 1 96 ? 10.265 7.853 -8.998 1.00 97.38 96 LEU A CA 1
ATOM 749 C C . LEU A 1 96 ? 10.691 8.327 -10.392 1.00 97.38 96 LEU A C 1
ATOM 751 O O . LEU A 1 96 ? 11.335 9.366 -10.502 1.00 97.38 96 LEU A O 1
ATOM 755 N N . SER A 1 97 ? 10.392 7.574 -11.453 1.00 96.19 97 SER A N 1
ATOM 756 C CA . SER A 1 97 ? 10.856 7.896 -12.811 1.00 96.19 97 SER A CA 1
ATOM 757 C C . SER A 1 97 ? 9.793 8.559 -13.688 1.00 96.19 97 SER A C 1
ATOM 759 O O . SER A 1 97 ? 10.158 9.167 -14.697 1.00 96.19 97 SER A O 1
ATOM 761 N N . LEU A 1 98 ? 8.505 8.450 -13.339 1.00 96.12 98 LEU A N 1
ATOM 762 C CA . LEU A 1 98 ? 7.406 9.052 -14.096 1.00 96.12 98 LEU A CA 1
ATOM 763 C C . LEU A 1 98 ? 6.892 10.310 -13.399 1.00 96.12 98 LEU A C 1
ATOM 765 O O . LEU A 1 98 ? 6.595 10.292 -12.208 1.00 96.12 98 LEU A O 1
ATOM 769 N N . SER A 1 99 ? 6.704 11.383 -14.168 1.00 92.75 99 SER A N 1
ATOM 770 C CA . SER A 1 99 ? 6.008 12.585 -13.687 1.00 92.75 99 SER A CA 1
ATOM 771 C C . SER A 1 99 ? 4.512 12.334 -13.485 1.00 92.75 99 SER A C 1
ATOM 773 O O . SER A 1 99 ? 3.911 12.926 -12.602 1.00 92.75 99 SER A O 1
ATOM 775 N N . ASN A 1 100 ? 3.925 11.429 -14.275 1.00 92.88 100 ASN A N 1
ATOM 776 C CA . ASN A 1 100 ? 2.512 11.062 -14.206 1.00 92.88 100 ASN A CA 1
ATOM 777 C C . ASN A 1 100 ? 2.362 9.531 -14.179 1.00 92.88 100 ASN A C 1
ATOM 779 O O . ASN A 1 100 ? 2.021 8.939 -15.201 1.00 92.88 100 ASN A O 1
ATOM 783 N N . PRO A 1 101 ? 2.646 8.858 -13.049 1.00 95.00 101 PRO A N 1
ATOM 784 C CA . PRO A 1 101 ? 2.393 7.424 -12.939 1.00 95.00 101 PRO A CA 1
ATOM 785 C C . PRO A 1 101 ? 0.879 7.125 -12.996 1.00 95.00 101 PRO A C 1
ATOM 787 O O . PRO A 1 101 ? 0.078 8.015 -12.653 1.00 95.00 101 PRO A O 1
ATOM 790 N N . PRO A 1 102 ? 0.486 5.889 -13.371 1.00 93.56 102 PRO A N 1
ATOM 791 C CA . PRO A 1 102 ? -0.894 5.409 -13.257 1.00 93.56 102 PRO A CA 1
ATOM 792 C C . PRO A 1 102 ? -1.502 5.704 -11.876 1.00 93.56 102 PRO A C 1
ATOM 794 O O . PRO A 1 102 ? -0.805 5.633 -10.860 1.00 93.56 102 PRO A O 1
ATOM 797 N N . GLU A 1 103 ? -2.781 6.092 -11.828 1.00 92.31 103 GLU A N 1
ATOM 798 C CA . GLU A 1 103 ? -3.435 6.575 -10.596 1.00 92.31 103 GLU A CA 1
ATOM 799 C C . GLU A 1 103 ? -3.502 5.499 -9.509 1.00 92.31 103 GLU A C 1
ATOM 801 O O . GLU A 1 103 ? -3.297 5.799 -8.332 1.00 92.31 103 GLU A O 1
ATOM 806 N N . GLU A 1 104 ? -3.672 4.240 -9.906 1.00 92.56 104 GLU A N 1
ATOM 807 C CA . GLU A 1 104 ? -3.692 3.071 -9.028 1.00 92.56 104 GLU A CA 1
ATOM 808 C C . GLU A 1 104 ? -2.417 2.995 -8.175 1.00 92.56 104 GLU A C 1
ATOM 810 O O . GLU A 1 104 ? -2.472 2.605 -7.005 1.00 92.56 104 GLU A O 1
ATOM 815 N N . LEU A 1 105 ? -1.278 3.448 -8.723 1.00 95.94 105 LEU A N 1
ATOM 816 C CA . LEU A 1 105 ? 0.015 3.445 -8.035 1.00 95.94 105 LEU A CA 1
ATOM 817 C C . LEU A 1 105 ? 0.136 4.477 -6.916 1.00 95.94 105 LEU A C 1
ATOM 819 O O . LEU A 1 105 ? 0.949 4.306 -6.008 1.00 95.94 105 LEU A O 1
ATOM 823 N N . LEU A 1 106 ? -0.670 5.534 -6.976 1.00 97.00 106 LEU A N 1
ATOM 824 C CA . LEU A 1 106 ? -0.725 6.589 -5.966 1.00 97.00 106 LEU A CA 1
ATOM 825 C C . LEU A 1 106 ? -1.915 6.423 -5.014 1.00 97.00 106 LEU A C 1
ATOM 827 O O . LEU A 1 106 ? -2.100 7.246 -4.117 1.00 97.00 106 LEU A O 1
ATOM 831 N N . SER A 1 107 ? -2.713 5.368 -5.195 1.00 96.94 107 SER A N 1
ATOM 832 C CA . SER A 1 107 ? -3.865 5.089 -4.348 1.00 96.94 107 SER A CA 1
ATOM 833 C C . SER A 1 107 ? -3.442 4.732 -2.920 1.00 96.94 107 SER A C 1
ATOM 835 O O . SER A 1 107 ? -2.474 4.003 -2.680 1.00 96.94 107 SER A O 1
ATOM 837 N N . TRP A 1 108 ? -4.217 5.191 -1.940 1.00 97.25 108 TRP A N 1
ATOM 838 C CA . TRP A 1 108 ? -3.997 4.874 -0.528 1.00 97.25 108 TRP A CA 1
ATOM 839 C C . TRP A 1 108 ? -4.065 3.359 -0.255 1.00 97.25 108 TRP A C 1
ATOM 841 O O . TRP A 1 108 ? -3.366 2.859 0.630 1.00 97.25 108 TRP A O 1
ATOM 851 N N . HIS A 1 109 ? -4.855 2.619 -1.046 1.00 95.75 109 HIS A N 1
ATOM 852 C CA . HIS A 1 109 ? -4.932 1.160 -1.006 1.00 95.75 109 HIS A CA 1
ATOM 853 C C . HIS A 1 109 ? -3.585 0.532 -1.350 1.00 95.75 109 HIS A C 1
ATOM 855 O O . HIS A 1 109 ? -3.036 -0.219 -0.540 1.00 95.75 109 HIS A O 1
ATOM 861 N N . LEU A 1 110 ? -3.016 0.865 -2.513 1.00 96.94 110 LEU A N 1
ATOM 862 C CA . LEU A 1 110 ? -1.732 0.310 -2.923 1.00 96.94 110 LEU A CA 1
ATOM 863 C C . LEU A 1 110 ? -0.617 0.734 -1.964 1.00 96.94 110 LEU A C 1
ATOM 865 O O . LEU A 1 110 ? 0.123 -0.123 -1.479 1.00 96.94 110 LEU A O 1
ATOM 869 N N . LEU A 1 111 ? -0.522 2.032 -1.655 1.00 98.06 111 LEU A N 1
ATOM 870 C CA . LEU A 1 111 ? 0.519 2.587 -0.784 1.00 98.06 111 LEU A CA 1
ATOM 871 C C . LEU A 1 111 ? 0.450 2.003 0.634 1.00 98.06 111 LEU A C 1
ATOM 873 O O . LEU A 1 111 ? 1.476 1.710 1.255 1.00 98.06 111 LEU A O 1
ATOM 877 N N . GLY A 1 112 ? -0.753 1.765 1.149 1.00 97.25 112 GLY A N 1
ATOM 878 C CA . GLY A 1 112 ? -0.944 1.100 2.429 1.00 97.25 112 GLY A CA 1
ATOM 879 C C . GLY A 1 112 ? -0.662 -0.406 2.385 1.00 97.25 112 GLY A C 1
ATOM 880 O O . GLY A 1 112 ? -0.044 -0.938 3.310 1.00 97.25 112 GLY A O 1
ATOM 881 N N . ASN A 1 113 ? -1.034 -1.101 1.306 1.00 97.00 113 ASN A N 1
ATOM 882 C CA . ASN A 1 113 ? -0.738 -2.527 1.134 1.00 97.00 113 ASN A CA 1
ATOM 883 C C . ASN A 1 113 ? 0.773 -2.775 1.000 1.00 97.00 113 ASN A C 1
ATOM 885 O O . ASN A 1 113 ? 1.311 -3.664 1.665 1.00 97.00 113 ASN A O 1
ATOM 889 N N . ILE A 1 114 ? 1.493 -1.963 0.215 1.00 96.75 114 ILE A N 1
ATOM 890 C CA . ILE A 1 114 ? 2.956 -2.061 0.124 1.00 96.75 114 ILE A CA 1
ATOM 891 C C . ILE A 1 114 ? 3.614 -1.717 1.468 1.00 96.75 114 ILE A C 1
ATOM 893 O O . ILE A 1 114 ? 4.530 -2.422 1.890 1.00 96.75 114 ILE A O 1
ATOM 897 N N . SER A 1 115 ? 3.106 -0.722 2.202 1.00 96.88 115 SER A N 1
ATOM 898 C CA . SER A 1 115 ? 3.586 -0.402 3.557 1.00 96.88 115 SER A CA 1
ATOM 899 C C . SER A 1 115 ? 3.394 -1.570 4.527 1.00 96.88 115 SER A C 1
ATOM 901 O O . SER A 1 115 ? 4.310 -1.904 5.276 1.00 96.88 115 SER A O 1
ATOM 903 N N . SER A 1 116 ? 2.256 -2.262 4.438 1.00 94.38 116 SER A N 1
ATOM 904 C CA . SER A 1 116 ? 1.953 -3.465 5.229 1.00 94.38 116 SER A CA 1
ATOM 905 C C . SER A 1 116 ? 2.838 -4.651 4.855 1.00 94.38 116 SER A C 1
ATOM 907 O O . SER A 1 116 ? 3.205 -5.452 5.710 1.00 94.38 116 SER A O 1
ATOM 909 N N . CYS A 1 117 ? 3.239 -4.750 3.586 1.00 93.75 117 CYS A N 1
ATOM 910 C CA . CYS A 1 117 ? 4.207 -5.751 3.163 1.00 93.75 117 CYS A CA 1
ATOM 911 C C . CYS A 1 117 ? 5.588 -5.465 3.772 1.00 93.75 117 CYS A C 1
ATOM 913 O O . CYS A 1 117 ? 6.248 -6.392 4.241 1.00 93.75 117 CYS A O 1
ATOM 915 N N . TYR A 1 118 ? 6.053 -4.213 3.781 1.00 92.31 118 TYR A N 1
ATOM 916 C CA . TYR A 1 118 ? 7.416 -3.863 4.202 1.00 92.31 118 TYR A CA 1
ATOM 917 C C . TYR A 1 118 ? 7.458 -2.875 5.390 1.00 92.31 118 TYR A C 1
ATOM 919 O O . TYR A 1 118 ? 8.047 -1.797 5.257 1.00 92.31 118 TYR A O 1
ATOM 927 N N . PRO A 1 119 ? 6.934 -3.249 6.576 1.00 86.06 119 PRO A N 1
ATOM 928 C CA . PRO A 1 119 ? 6.698 -2.329 7.700 1.00 86.06 119 PRO A CA 1
ATOM 929 C C . PRO A 1 119 ? 7.971 -1.727 8.321 1.00 86.06 119 PRO A C 1
ATOM 931 O O . PRO A 1 119 ? 7.907 -0.769 9.084 1.00 86.06 119 PRO A O 1
ATOM 934 N N . SER A 1 120 ? 9.150 -2.271 8.011 1.00 88.50 120 SER A N 1
ATOM 935 C CA . SER A 1 120 ? 10.439 -1.791 8.539 1.00 88.50 120 SER A CA 1
ATOM 936 C C . SER A 1 120 ? 11.464 -1.489 7.442 1.00 88.50 120 SER A C 1
ATOM 938 O O . SER A 1 120 ? 12.652 -1.352 7.719 1.00 88.50 120 SER A O 1
ATOM 940 N N . SER A 1 121 ? 11.032 -1.393 6.181 1.00 94.75 121 SER A N 1
ATOM 941 C CA . SER A 1 121 ? 11.944 -1.153 5.058 1.00 94.75 121 SER A CA 1
ATOM 942 C C . SER A 1 121 ? 12.322 0.322 4.944 1.00 94.75 121 SER A C 1
ATOM 944 O O . SER A 1 121 ? 11.505 1.155 4.551 1.00 94.75 121 SER A O 1
ATOM 946 N N . SER A 1 122 ? 13.589 0.643 5.217 1.00 95.25 122 SER A N 1
ATOM 947 C CA . SER A 1 122 ? 14.151 1.981 4.980 1.00 95.25 122 SER A CA 1
ATOM 948 C C . SER A 1 122 ? 14.091 2.378 3.501 1.00 95.25 122 SER A C 1
ATOM 950 O O . SER A 1 122 ? 13.790 3.526 3.181 1.00 95.25 122 SER A O 1
ATOM 952 N N . ALA A 1 123 ? 14.295 1.417 2.594 1.00 96.75 123 ALA A N 1
ATOM 953 C CA . ALA A 1 123 ? 14.185 1.635 1.154 1.00 96.75 123 ALA A CA 1
ATOM 954 C C . ALA A 1 123 ? 12.757 2.018 0.736 1.00 96.75 123 ALA A C 1
ATOM 956 O O . ALA A 1 123 ? 12.586 2.878 -0.131 1.00 96.75 123 ALA A O 1
ATOM 957 N N . LEU A 1 124 ? 11.733 1.415 1.357 1.00 97.31 124 LEU A N 1
ATOM 958 C CA . LEU A 1 124 ? 10.345 1.808 1.116 1.00 97.31 124 LEU A CA 1
ATOM 959 C C . LEU A 1 124 ? 10.071 3.203 1.682 1.00 97.31 124 LEU A C 1
ATOM 961 O O . LEU A 1 124 ? 9.543 4.026 0.947 1.00 97.31 124 LEU A O 1
ATOM 965 N N . LYS A 1 125 ? 10.486 3.499 2.923 1.00 97.00 125 LYS A N 1
ATOM 966 C CA . LYS A 1 125 ? 10.321 4.841 3.518 1.00 97.00 125 LYS A CA 1
ATOM 967 C C . LYS A 1 125 ? 10.921 5.936 2.634 1.00 97.00 125 LYS A C 1
ATOM 969 O O . LYS A 1 125 ? 10.247 6.909 2.322 1.00 97.00 125 LYS A O 1
ATOM 974 N N . SER A 1 126 ? 12.156 5.743 2.165 1.00 97.75 126 SER A N 1
ATOM 975 C CA . SER A 1 126 ? 12.810 6.682 1.245 1.00 97.75 126 SER A CA 1
ATOM 976 C C . SER A 1 126 ? 12.057 6.808 -0.083 1.00 97.75 126 SER A C 1
ATOM 978 O O . SER A 1 126 ? 11.847 7.920 -0.553 1.00 97.75 126 SER A O 1
ATOM 980 N N . THR A 1 127 ? 11.595 5.692 -0.660 1.00 98.06 127 THR A N 1
ATOM 981 C CA . THR A 1 127 ? 10.813 5.708 -1.908 1.00 98.06 127 THR A CA 1
ATOM 982 C C . THR A 1 127 ? 9.497 6.469 -1.740 1.00 98.06 127 THR A C 1
ATOM 984 O O . THR A 1 127 ? 9.168 7.294 -2.584 1.00 98.06 127 THR A O 1
ATOM 987 N N . LEU A 1 128 ? 8.763 6.219 -0.652 1.00 98.12 128 LEU A N 1
ATOM 988 C CA . LEU A 1 128 ? 7.500 6.892 -0.347 1.00 98.12 128 LEU A CA 1
ATOM 989 C C . LEU A 1 128 ? 7.699 8.385 -0.078 1.00 98.12 128 LEU A C 1
ATOM 991 O O . LEU A 1 128 ? 6.904 9.183 -0.558 1.00 98.12 128 LEU A O 1
ATOM 995 N N . SER A 1 129 ? 8.770 8.765 0.622 1.00 98.19 129 SER A N 1
ATOM 996 C CA . SER A 1 129 ? 9.111 10.173 0.851 1.00 98.19 129 SER A CA 1
ATOM 997 C C . SER A 1 129 ? 9.364 10.905 -0.467 1.00 98.19 129 SER A C 1
ATOM 999 O O . SER A 1 129 ? 8.741 11.923 -0.728 1.00 98.19 129 SER A O 1
ATOM 1001 N N . THR A 1 130 ? 10.205 10.360 -1.351 1.00 98.19 130 THR A N 1
ATOM 1002 C CA . THR A 1 130 ? 10.474 10.998 -2.652 1.00 98.19 130 THR A CA 1
ATOM 1003 C C . THR A 1 130 ? 9.237 11.008 -3.559 1.00 98.19 130 THR A C 1
ATOM 1005 O O . THR A 1 130 ? 9.002 11.971 -4.292 1.00 98.19 130 THR A O 1
ATOM 1008 N N . ALA A 1 131 ? 8.417 9.953 -3.504 1.00 97.88 131 ALA A N 1
ATOM 1009 C CA . ALA A 1 131 ? 7.143 9.915 -4.215 1.00 97.88 131 ALA A CA 1
ATOM 1010 C C . ALA A 1 131 ? 6.174 10.986 -3.692 1.00 97.88 131 ALA A C 1
ATOM 1012 O O . ALA A 1 131 ? 5.489 11.614 -4.493 1.00 97.88 131 ALA A O 1
ATOM 1013 N N . TRP A 1 132 ? 6.147 11.232 -2.380 1.00 98.25 132 TRP A N 1
ATOM 1014 C CA . TRP A 1 132 ? 5.379 12.319 -1.781 1.00 98.25 132 TRP A CA 1
ATOM 1015 C C . TRP A 1 132 ? 5.848 13.683 -2.277 1.00 98.25 132 TRP A C 1
ATOM 1017 O O . TRP A 1 132 ? 5.033 14.455 -2.770 1.00 98.25 132 TRP A O 1
ATOM 1027 N N . ASP A 1 133 ? 7.153 13.952 -2.247 1.00 97.88 133 ASP A N 1
ATOM 1028 C CA . ASP A 1 133 ? 7.704 15.234 -2.703 1.00 97.88 133 ASP A CA 1
ATOM 1029 C C . ASP A 1 133 ? 7.294 15.553 -4.152 1.00 97.88 133 ASP A C 1
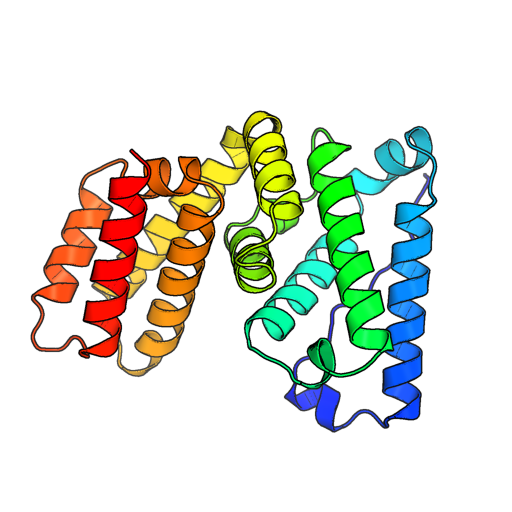ATOM 1031 O O . ASP A 1 133 ? 7.001 16.699 -4.490 1.00 97.88 133 ASP A O 1
ATOM 1035 N N . THR A 1 134 ? 7.199 14.519 -4.993 1.00 97.44 134 THR A N 1
ATOM 1036 C CA . THR A 1 134 ? 6.846 14.649 -6.414 1.00 97.44 134 THR A CA 1
ATOM 1037 C C . THR A 1 134 ? 5.332 14.677 -6.656 1.00 97.44 134 THR A C 1
ATOM 1039 O O . THR A 1 134 ? 4.852 15.451 -7.482 1.00 97.44 134 THR A O 1
ATOM 1042 N N . HIS A 1 135 ? 4.564 13.844 -5.946 1.00 97.75 135 HIS A N 1
ATOM 1043 C CA . HIS A 1 135 ? 3.158 13.540 -6.253 1.00 97.75 135 HIS A CA 1
ATOM 1044 C C . HIS A 1 135 ? 2.182 13.892 -5.120 1.00 97.75 135 HIS A C 1
ATOM 1046 O O . HIS A 1 135 ? 1.057 13.384 -5.112 1.00 97.75 135 HIS A O 1
ATOM 1052 N N . ASN A 1 136 ? 2.582 14.749 -4.169 1.00 97.12 136 ASN A N 1
ATOM 1053 C CA . ASN A 1 136 ? 1.815 15.059 -2.953 1.00 97.12 136 ASN A CA 1
ATOM 1054 C C . ASN A 1 136 ? 0.332 15.345 -3.231 1.00 97.12 136 ASN A C 1
ATOM 1056 O O . ASN A 1 136 ? -0.517 14.743 -2.592 1.00 97.12 136 ASN A O 1
ATOM 1060 N N . ALA A 1 137 ? -0.006 16.171 -4.226 1.00 97.75 137 ALA A N 1
ATOM 1061 C CA . ALA A 1 137 ? -1.394 16.546 -4.495 1.00 97.75 137 ALA A CA 1
ATOM 1062 C C . ALA A 1 137 ? -2.286 15.334 -4.820 1.00 97.75 137 ALA A C 1
ATOM 1064 O O . ALA A 1 137 ? -3.418 15.241 -4.343 1.00 97.75 137 ALA A O 1
ATOM 1065 N N . ARG A 1 138 ? -1.768 14.374 -5.599 1.00 97.94 138 ARG A N 1
ATOM 1066 C CA . ARG A 1 138 ? -2.501 13.157 -5.985 1.00 97.94 138 ARG A CA 1
ATOM 1067 C C . ARG A 1 138 ? -2.612 12.183 -4.813 1.00 97.94 138 ARG A C 1
ATOM 1069 O O . ARG A 1 138 ? -3.687 11.631 -4.589 1.00 97.94 138 ARG A O 1
ATOM 1076 N N . ILE A 1 139 ? -1.538 12.018 -4.038 1.00 98.38 139 ILE A N 1
ATOM 1077 C CA . ILE A 1 139 ? -1.541 11.147 -2.852 1.00 98.38 139 ILE A CA 1
ATOM 1078 C C . ILE A 1 139 ? -2.475 11.719 -1.773 1.00 98.38 139 ILE A C 1
ATOM 1080 O O . ILE A 1 139 ? -3.326 10.996 -1.261 1.00 98.38 139 ILE A O 1
ATOM 1084 N N . SER A 1 140 ? -2.396 13.021 -1.484 1.00 98.06 140 SER A N 1
ATOM 1085 C CA . SER A 1 140 ? -3.300 13.720 -0.562 1.00 98.06 140 SER A CA 1
ATOM 1086 C C . SER A 1 140 ? -4.755 13.605 -1.003 1.00 98.06 140 SER A C 1
ATOM 1088 O O . SER A 1 140 ? -5.606 13.253 -0.194 1.00 98.06 140 SER A O 1
ATOM 1090 N N . SER A 1 141 ? -5.052 13.806 -2.292 1.00 98.25 141 SER A N 1
ATOM 1091 C CA . SER A 1 141 ? -6.408 13.600 -2.818 1.00 98.25 141 SER A CA 1
ATOM 1092 C C . SER A 1 141 ? -6.893 12.164 -2.599 1.00 98.25 141 SER A C 1
ATOM 1094 O O . SER A 1 141 ? -8.035 11.951 -2.190 1.00 98.25 141 SER A O 1
ATOM 1096 N N . SER A 1 142 ? -6.026 11.165 -2.802 1.00 98.12 142 SER A N 1
ATOM 1097 C CA . SER A 1 142 ? -6.368 9.776 -2.498 1.00 98.12 142 SER A CA 1
ATOM 1098 C C . SER A 1 142 ? -6.627 9.537 -1.006 1.00 98.12 142 SER A C 1
ATOM 1100 O O . SER A 1 142 ? -7.447 8.678 -0.684 1.00 98.12 142 SER A O 1
ATOM 1102 N N . LEU A 1 143 ? -5.941 10.239 -0.104 1.00 98.06 143 LEU A N 1
ATOM 1103 C CA . LEU A 1 143 ? -6.151 10.127 1.342 1.00 98.06 143 LEU A CA 1
ATOM 1104 C C . LEU A 1 143 ? -7.433 10.822 1.797 1.00 98.06 143 LEU A C 1
ATOM 1106 O O . LEU A 1 143 ? -8.145 10.266 2.623 1.00 98.06 143 LEU A O 1
ATOM 1110 N N . GLU A 1 144 ? -7.782 11.974 1.227 1.00 97.94 144 GLU A N 1
ATOM 1111 C CA . GLU A 1 144 ? -9.062 12.637 1.515 1.00 97.94 144 GLU A CA 1
ATOM 1112 C C . GLU A 1 144 ? -10.257 11.780 1.069 1.00 97.94 144 GLU A C 1
ATOM 1114 O O . GLU A 1 144 ? -11.255 11.658 1.787 1.00 97.94 144 GLU A O 1
ATOM 1119 N N . LYS A 1 145 ? -10.127 11.079 -0.069 1.00 97.62 145 LYS A N 1
ATOM 1120 C CA . LYS A 1 145 ? -11.089 10.036 -0.467 1.00 97.62 145 LYS A CA 1
ATOM 1121 C C . LYS A 1 145 ? -11.172 8.929 0.595 1.00 97.62 145 LYS A C 1
ATOM 1123 O O . LYS A 1 145 ? -12.271 8.513 0.945 1.00 97.62 145 LYS A O 1
ATOM 1128 N N . ALA A 1 146 ? -10.036 8.475 1.133 1.00 97.19 146 ALA A N 1
ATOM 1129 C CA . ALA A 1 146 ? -10.001 7.453 2.182 1.00 97.19 146 ALA A CA 1
ATOM 1130 C C . ALA A 1 146 ? -10.688 7.917 3.476 1.00 97.19 146 ALA A C 1
ATOM 1132 O O . ALA A 1 146 ? -11.491 7.175 4.036 1.00 97.19 146 ALA A O 1
ATOM 1133 N N . LYS A 1 147 ? -10.429 9.155 3.919 1.00 96.56 147 LYS A N 1
ATOM 1134 C CA . LYS A 1 147 ? -11.096 9.763 5.083 1.00 96.56 147 LYS A CA 1
ATOM 1135 C C . LYS A 1 147 ? -12.604 9.793 4.892 1.00 96.56 147 LYS A C 1
ATOM 1137 O O . LYS A 1 147 ? -13.331 9.345 5.769 1.00 96.56 147 LYS A O 1
ATOM 1142 N N . SER A 1 148 ? -13.057 10.243 3.723 1.00 97.19 148 SER A N 1
ATOM 1143 C CA . SER A 1 148 ? -14.483 10.303 3.384 1.00 97.19 148 SER A CA 1
ATOM 1144 C C . SER A 1 148 ? -15.146 8.921 3.442 1.00 97.19 148 SER A C 1
ATOM 1146 O O . SER A 1 148 ? -16.225 8.786 4.016 1.00 97.19 148 SER A O 1
ATOM 1148 N N . ILE A 1 149 ? -14.481 7.887 2.906 1.00 96.50 149 ILE A N 1
ATOM 1149 C CA . ILE A 1 149 ? -14.953 6.494 2.973 1.00 96.50 149 ILE A CA 1
ATOM 1150 C C . ILE A 1 149 ? -15.074 6.042 4.431 1.00 96.50 149 ILE A C 1
ATOM 1152 O O . ILE A 1 149 ? -16.143 5.601 4.842 1.00 96.50 149 ILE A O 1
ATOM 1156 N N . VAL A 1 150 ? -14.017 6.209 5.233 1.00 96.62 150 VAL A N 1
ATOM 1157 C CA . VAL A 1 150 ? -14.018 5.786 6.641 1.00 96.62 150 VAL A CA 1
ATOM 1158 C C . VAL A 1 150 ? -15.100 6.519 7.440 1.00 96.62 150 VAL A C 1
ATOM 1160 O O . VAL A 1 150 ? -15.825 5.880 8.198 1.00 96.62 150 VAL A O 1
ATOM 1163 N N . ILE A 1 151 ? -15.274 7.831 7.245 1.00 96.69 151 ILE A N 1
ATOM 1164 C CA . ILE A 1 151 ? -16.334 8.613 7.906 1.00 96.69 151 ILE A CA 1
ATOM 1165 C C . ILE A 1 151 ? -17.717 8.055 7.557 1.00 96.69 151 ILE A C 1
ATOM 1167 O O . ILE A 1 151 ? -18.551 7.842 8.441 1.00 96.69 151 ILE A O 1
ATOM 1171 N N . GLN A 1 152 ? -17.960 7.780 6.274 1.00 96.00 152 GLN A N 1
ATOM 1172 C CA . GLN A 1 152 ? -19.234 7.247 5.805 1.00 96.00 152 GLN A CA 1
ATOM 1173 C C . GLN A 1 152 ? -19.516 5.851 6.382 1.00 96.00 152 GLN A C 1
ATOM 1175 O O . GLN A 1 152 ? -20.624 5.585 6.860 1.00 96.00 152 GLN A O 1
ATOM 1180 N N . GLU A 1 153 ? -18.524 4.961 6.365 1.00 94.62 153 GLU A N 1
ATOM 1181 C CA . GLU A 1 153 ? -18.663 3.600 6.885 1.00 94.62 153 GLU A CA 1
ATOM 1182 C C . GLU A 1 153 ? -18.858 3.574 8.406 1.00 94.62 153 GLU A C 1
ATOM 1184 O O . GLU A 1 153 ? -19.643 2.770 8.911 1.00 94.62 153 GLU A O 1
ATOM 1189 N N . LEU A 1 154 ? -18.204 4.483 9.136 1.00 94.56 154 LEU A N 1
ATOM 1190 C CA . LEU A 1 154 ? -18.358 4.636 10.585 1.00 94.56 154 LEU A CA 1
ATOM 1191 C C . LEU A 1 154 ? -19.698 5.263 10.988 1.00 94.56 154 LEU A C 1
ATOM 1193 O O . LEU A 1 154 ? -20.278 4.904 12.012 1.00 94.56 154 LEU A O 1
ATOM 1197 N N . SER A 1 155 ? -20.246 6.136 10.146 1.00 91.56 155 SER A N 1
ATOM 1198 C CA . SER A 1 155 ? -21.581 6.710 10.348 1.00 91.56 155 SER A CA 1
ATOM 1199 C C . SER A 1 155 ? -22.702 5.692 10.102 1.00 91.56 155 SER A C 1
ATOM 1201 O O . SER A 1 155 ? -23.815 5.849 10.601 1.00 91.56 155 SER A O 1
ATOM 1203 N N . SER A 1 156 ? -22.423 4.636 9.331 1.00 89.75 156 SER A N 1
ATOM 1204 C CA . SER A 1 156 ? -23.395 3.621 8.905 1.00 89.75 156 SER A CA 1
ATOM 1205 C C . SER A 1 156 ? -22.956 2.191 9.251 1.00 89.75 156 SER A C 1
ATOM 1207 O O . SER A 1 156 ? -23.221 1.246 8.506 1.00 89.75 156 SER A O 1
ATOM 1209 N N . VAL A 1 157 ? -22.296 2.016 10.405 1.00 88.50 157 VAL A N 1
ATOM 1210 C CA . VAL A 1 157 ? -21.718 0.726 10.820 1.00 88.50 157 VAL A CA 1
ATOM 1211 C C . VAL A 1 157 ? -22.768 -0.379 10.845 1.00 88.50 157 VAL A C 1
ATOM 1213 O O . VAL A 1 157 ? -23.763 -0.321 11.571 1.00 88.50 157 VAL A O 1
ATOM 1216 N N . THR A 1 158 ? -22.474 -1.452 10.115 1.00 87.69 158 THR A N 1
ATOM 1217 C CA . THR A 1 158 ? -23.198 -2.721 10.182 1.00 87.69 158 THR A CA 1
ATOM 1218 C C . THR A 1 158 ? -22.253 -3.812 10.683 1.00 87.69 158 THR A C 1
ATOM 1220 O O . THR A 1 158 ? -21.055 -3.746 10.407 1.00 87.69 158 THR A O 1
ATOM 1223 N N . PRO A 1 159 ? -22.737 -4.859 11.375 1.00 86.19 159 PRO A N 1
ATOM 1224 C CA . PRO A 1 159 ? -21.873 -5.954 11.824 1.00 86.19 159 PRO A CA 1
ATOM 1225 C C . PRO A 1 159 ? -21.036 -6.586 10.699 1.00 86.19 159 PRO A C 1
ATOM 1227 O O . PRO A 1 159 ? -19.902 -6.996 10.930 1.00 86.19 159 PRO A O 1
ATOM 1230 N N . SER A 1 160 ? -21.571 -6.621 9.475 1.00 89.31 160 SER A N 1
ATOM 1231 C CA . SER A 1 160 ? -20.886 -7.128 8.283 1.00 89.31 160 SER A CA 1
ATOM 1232 C C . SER A 1 160 ? -19.795 -6.206 7.733 1.00 89.31 160 SER A C 1
ATOM 1234 O O . SER A 1 160 ? -18.889 -6.708 7.075 1.00 89.31 160 SER A O 1
ATOM 1236 N N . SER A 1 161 ? -19.854 -4.888 7.973 1.00 91.12 161 SER A N 1
ATOM 1237 C CA . SER A 1 161 ? -18.849 -3.938 7.463 1.00 91.12 161 SER A CA 1
ATOM 1238 C C . SER A 1 161 ? -17.640 -3.774 8.388 1.00 91.12 161 SER A C 1
ATOM 1240 O O . SER A 1 161 ? -16.568 -3.393 7.924 1.00 91.12 161 SER A O 1
ATOM 1242 N N . ILE A 1 162 ? -17.767 -4.126 9.673 1.00 92.56 162 ILE A N 1
ATOM 1243 C CA . ILE A 1 162 ? -16.714 -3.952 10.690 1.00 92.56 162 ILE A CA 1
ATOM 1244 C C . ILE A 1 162 ? -15.349 -4.535 10.276 1.00 92.56 162 ILE A C 1
ATOM 1246 O O . ILE A 1 162 ? -14.351 -3.836 10.455 1.00 92.56 162 ILE A O 1
ATOM 1250 N N . PRO A 1 163 ? -15.244 -5.758 9.714 1.00 94.06 163 PRO A N 1
ATOM 1251 C CA . PRO A 1 163 ? -13.944 -6.304 9.322 1.00 94.06 163 PRO A CA 1
ATOM 1252 C C . PRO A 1 163 ? -13.227 -5.462 8.256 1.00 94.06 163 PRO A C 1
ATOM 1254 O O . PRO A 1 163 ? -12.010 -5.287 8.333 1.00 94.06 163 PRO A O 1
ATOM 1257 N N . ASN A 1 164 ? -13.977 -4.910 7.297 1.00 92.88 164 ASN A N 1
ATOM 1258 C CA . ASN A 1 164 ? -13.423 -4.071 6.233 1.00 92.88 164 ASN A CA 1
ATOM 1259 C C . ASN A 1 164 ? -12.972 -2.719 6.790 1.00 92.88 164 ASN A C 1
ATOM 1261 O O . ASN A 1 164 ? -11.824 -2.340 6.576 1.00 92.88 164 ASN A O 1
ATOM 1265 N N . ILE A 1 165 ? -13.806 -2.081 7.619 1.00 95.56 165 ILE A N 1
ATOM 1266 C CA . ILE A 1 165 ? -13.468 -0.832 8.321 1.00 95.56 165 ILE A CA 1
ATOM 1267 C C . ILE A 1 165 ? -12.171 -1.002 9.123 1.00 95.56 165 ILE A C 1
ATOM 1269 O O . ILE A 1 165 ? -11.252 -0.190 9.034 1.00 95.56 165 ILE A O 1
ATOM 1273 N 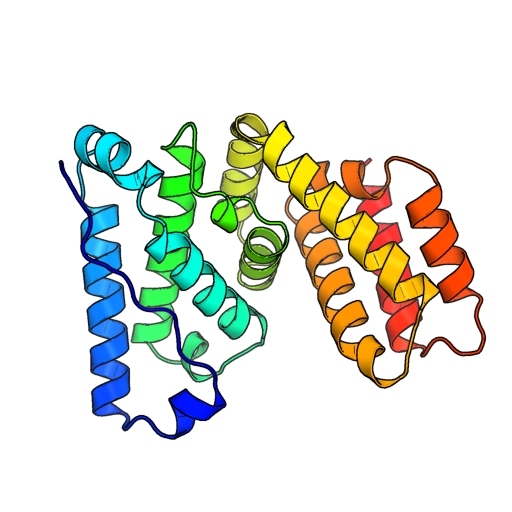N . ILE A 1 166 ? -12.062 -2.090 9.897 1.00 96.38 166 ILE A N 1
ATOM 1274 C CA . ILE A 1 166 ? -10.856 -2.400 10.675 1.00 96.38 166 ILE A CA 1
ATOM 1275 C C . ILE A 1 166 ? -9.638 -2.555 9.760 1.00 96.38 166 ILE A C 1
ATOM 1277 O O . ILE A 1 166 ? -8.571 -2.022 10.071 1.00 96.38 166 ILE A O 1
ATOM 1281 N N . SER A 1 167 ? -9.779 -3.289 8.654 1.00 95.06 167 SER A N 1
ATOM 1282 C CA . SER A 1 167 ? -8.704 -3.492 7.679 1.00 95.06 167 SER A CA 1
ATOM 1283 C C . SER A 1 167 ? -8.230 -2.168 7.077 1.00 95.06 167 SER A C 1
ATOM 1285 O O . SER A 1 167 ? -7.025 -1.924 6.993 1.00 95.06 167 SER A O 1
ATOM 1287 N N . ASP A 1 168 ? -9.160 -1.296 6.704 1.00 96.56 168 ASP A N 1
ATOM 1288 C CA . ASP A 1 168 ? -8.869 -0.034 6.036 1.00 96.56 168 ASP A CA 1
ATOM 1289 C C . ASP A 1 168 ? -8.241 0.988 6.984 1.00 96.56 168 ASP A C 1
ATOM 1291 O O . ASP A 1 168 ? -7.188 1.550 6.669 1.00 96.56 168 ASP A O 1
ATOM 1295 N N . ILE A 1 169 ? -8.771 1.135 8.201 1.00 97.81 169 ILE A N 1
ATOM 1296 C CA . ILE A 1 169 ? -8.153 1.987 9.225 1.00 97.81 169 ILE A CA 1
ATOM 1297 C C . ILE A 1 169 ? -6.766 1.451 9.596 1.00 97.81 169 ILE A C 1
ATOM 1299 O O . ILE A 1 169 ? -5.817 2.225 9.705 1.00 97.81 169 ILE A O 1
ATOM 1303 N N . ARG A 1 170 ? -6.590 0.127 9.727 1.00 96.94 170 ARG A N 1
ATOM 1304 C CA . ARG A 1 170 ? -5.269 -0.479 9.978 1.00 96.94 170 ARG A CA 1
ATOM 1305 C C . ARG A 1 170 ? -4.289 -0.168 8.848 1.00 96.94 170 ARG A C 1
ATOM 1307 O O . ARG A 1 170 ? -3.142 0.186 9.123 1.00 96.94 170 ARG A O 1
ATOM 1314 N N . ARG A 1 171 ? -4.733 -0.263 7.593 1.00 96.56 171 ARG A N 1
ATOM 1315 C CA . ARG A 1 171 ? -3.930 0.077 6.415 1.00 96.56 171 ARG A CA 1
ATOM 1316 C C . ARG A 1 171 ? -3.504 1.549 6.440 1.00 96.56 171 ARG A C 1
ATOM 1318 O O . ARG A 1 171 ? -2.325 1.832 6.228 1.00 96.56 171 ARG A O 1
ATOM 1325 N N . LEU A 1 172 ? -4.425 2.463 6.743 1.00 97.75 172 LEU A N 1
ATOM 1326 C CA . LEU A 1 172 ? -4.141 3.896 6.881 1.00 97.75 172 LEU A CA 1
ATOM 1327 C C . LEU A 1 172 ? -3.164 4.182 8.027 1.00 97.75 172 LEU A C 1
ATOM 1329 O O . LEU A 1 172 ? -2.230 4.959 7.849 1.00 97.75 172 LEU A O 1
ATOM 1333 N N . THR A 1 173 ? -3.316 3.506 9.167 1.00 98.00 173 THR A N 1
ATOM 1334 C CA . THR A 1 173 ? -2.386 3.610 10.303 1.00 98.00 173 THR A CA 1
ATOM 1335 C C . THR A 1 173 ? -0.971 3.195 9.905 1.00 98.00 173 THR A C 1
ATOM 1337 O O . THR A 1 173 ? -0.008 3.903 10.195 1.00 98.00 173 THR A O 1
ATOM 1340 N N . ILE A 1 174 ? -0.822 2.068 9.201 1.00 97.06 174 ILE A N 1
ATOM 1341 C CA . ILE A 1 174 ? 0.491 1.599 8.739 1.00 97.06 174 ILE A CA 1
ATOM 1342 C C . ILE A 1 174 ? 1.085 2.582 7.723 1.00 97.06 174 ILE A C 1
ATOM 1344 O O . ILE A 1 174 ? 2.262 2.930 7.834 1.00 97.06 174 ILE A O 1
ATOM 1348 N N . LEU A 1 175 ? 0.286 3.072 6.771 1.00 97.69 175 LEU A N 1
ATOM 1349 C CA . LEU A 1 175 ? 0.732 4.067 5.796 1.00 97.69 175 LEU A CA 1
ATOM 1350 C C . LEU A 1 175 ? 1.218 5.352 6.479 1.00 97.69 175 LEU A C 1
ATOM 1352 O O . LEU A 1 175 ? 2.323 5.797 6.186 1.00 97.69 175 LEU A O 1
ATOM 1356 N N . ALA A 1 176 ? 0.453 5.902 7.425 1.00 97.50 176 ALA A N 1
ATOM 1357 C CA . ALA A 1 176 ? 0.841 7.092 8.183 1.00 97.50 176 ALA A CA 1
ATOM 1358 C C . ALA A 1 176 ? 2.140 6.875 8.978 1.00 97.50 176 ALA A C 1
ATOM 1360 O O . ALA A 1 176 ? 3.010 7.739 8.987 1.00 97.50 176 ALA A O 1
ATOM 1361 N N . SER A 1 177 ? 2.339 5.685 9.557 1.00 96.19 177 SER A N 1
ATOM 1362 C CA . SER A 1 177 ? 3.591 5.360 10.261 1.00 96.19 177 SER A CA 1
ATOM 1363 C C . SER A 1 177 ? 4.820 5.284 9.338 1.00 96.19 177 SER A C 1
ATOM 1365 O O . SER A 1 177 ? 5.954 5.497 9.776 1.00 96.19 177 SER A O 1
ATOM 1367 N N . MET A 1 178 ? 4.612 4.956 8.058 1.00 95.75 178 MET A N 1
ATOM 1368 C CA . MET A 1 178 ? 5.671 4.827 7.051 1.00 95.75 178 MET A CA 1
ATOM 1369 C C . MET A 1 178 ? 5.925 6.127 6.288 1.00 95.75 178 MET A C 1
ATOM 1371 O O . MET A 1 178 ? 7.056 6.362 5.861 1.00 95.75 178 MET A O 1
ATOM 1375 N N . LEU A 1 179 ? 4.892 6.954 6.132 1.00 97.06 179 LEU A N 1
ATOM 1376 C CA . LEU A 1 179 ? 4.905 8.234 5.439 1.00 97.06 179 LEU A CA 1
ATOM 1377 C C . LEU A 1 179 ? 4.135 9.267 6.290 1.00 97.06 179 LEU A C 1
ATOM 1379 O O . LEU A 1 179 ? 2.937 9.458 6.071 1.00 97.06 179 LEU A O 1
ATOM 1383 N N . PRO A 1 180 ? 4.805 9.938 7.251 1.00 96.81 180 PRO A N 1
ATOM 1384 C CA . PRO A 1 180 ? 4.165 10.864 8.193 1.00 96.81 180 PRO A CA 1
ATOM 1385 C C . PRO A 1 180 ? 3.284 11.962 7.570 1.00 96.81 180 PRO A C 1
ATOM 1387 O O . PRO A 1 180 ? 2.218 12.230 8.122 1.00 96.81 180 PRO A O 1
ATOM 1390 N N . PRO A 1 181 ? 3.605 12.546 6.395 1.00 98.12 181 PRO A N 1
ATOM 1391 C CA . PRO A 1 181 ? 2.699 13.495 5.744 1.00 98.12 181 PRO A CA 1
ATOM 1392 C C . PRO A 1 181 ? 1.284 12.945 5.491 1.00 98.12 181 PRO A C 1
ATOM 1394 O O . PRO A 1 181 ? 0.313 13.696 5.537 1.00 98.12 181 PRO A O 1
ATOM 1397 N N . CYS A 1 182 ? 1.126 11.628 5.312 1.00 97.69 182 CYS A N 1
ATOM 1398 C CA . CYS A 1 182 ? -0.198 11.011 5.237 1.00 97.69 182 CYS A CA 1
ATOM 1399 C C . CYS A 1 182 ? -0.970 11.146 6.556 1.00 97.69 182 CYS A C 1
ATOM 1401 O O . CYS A 1 182 ? -2.170 11.399 6.536 1.00 97.69 182 CYS A O 1
ATOM 1403 N N . GLY A 1 183 ? -0.292 10.994 7.699 1.00 97.44 183 GLY A N 1
ATOM 1404 C CA . GLY A 1 183 ? -0.879 11.212 9.021 1.00 97.44 183 GLY A CA 1
ATOM 1405 C C . GLY A 1 183 ? -1.349 12.654 9.206 1.00 97.44 183 GLY A C 1
ATOM 1406 O O . GLY A 1 183 ? -2.450 12.870 9.702 1.00 97.44 183 GLY A O 1
ATOM 1407 N N . GLN A 1 184 ? -0.583 13.629 8.710 1.00 97.38 184 GLN A N 1
ATOM 1408 C CA . GLN A 1 184 ? -0.974 15.044 8.730 1.00 97.38 184 GLN A CA 1
ATOM 1409 C C . GLN A 1 184 ? -2.259 15.290 7.932 1.00 97.38 184 GLN A C 1
ATOM 1411 O O . GLN A 1 184 ? -3.157 15.968 8.419 1.00 97.38 184 GLN A O 1
ATOM 1416 N N . VAL A 1 185 ? -2.386 14.687 6.743 1.00 97.69 185 VAL A N 1
ATOM 1417 C CA . VAL A 1 185 ? -3.625 14.753 5.946 1.00 97.69 185 VAL A CA 1
ATOM 1418 C C . VAL A 1 185 ? -4.796 14.100 6.684 1.00 97.69 185 VAL A C 1
ATOM 1420 O O . VAL A 1 185 ? -5.882 14.672 6.735 1.00 97.69 185 VAL A O 1
ATOM 1423 N N . LEU A 1 186 ? -4.590 12.935 7.310 1.00 96.88 186 LEU A N 1
ATOM 1424 C CA . LEU A 1 186 ? -5.627 12.272 8.113 1.00 96.88 186 LEU A CA 1
ATOM 1425 C C . LEU A 1 186 ? -6.109 13.139 9.282 1.00 96.88 186 LEU A C 1
ATOM 1427 O O . LEU A 1 186 ? -7.306 13.175 9.545 1.00 96.88 186 LEU A O 1
ATOM 1431 N N . MET A 1 187 ? -5.201 13.839 9.963 1.00 97.06 187 MET A N 1
ATOM 1432 C CA . MET A 1 187 ? -5.525 14.690 11.115 1.00 97.06 187 MET A CA 1
ATOM 1433 C C . MET A 1 187 ? -5.954 16.115 10.729 1.00 97.06 187 MET A C 1
ATOM 1435 O O . MET A 1 187 ? -6.262 16.920 11.607 1.00 97.06 187 MET A O 1
ATOM 1439 N N . ALA A 1 188 ? -5.955 16.458 9.438 1.00 95.81 188 ALA A N 1
ATOM 1440 C CA . ALA A 1 188 ? -6.423 17.756 8.973 1.00 95.81 188 ALA A CA 1
ATOM 1441 C C . ALA A 1 188 ? -7.959 17.823 9.024 1.00 95.81 188 ALA A C 1
ATOM 1443 O O . ALA A 1 188 ? -8.636 17.000 8.408 1.00 95.81 188 ALA A O 1
ATOM 1444 N N . GLY A 1 189 ? -8.499 18.832 9.711 1.00 92.81 189 GLY A N 1
ATOM 1445 C CA . GLY A 1 189 ? -9.942 18.955 9.962 1.00 92.81 189 GLY A CA 1
ATOM 1446 C C . GLY A 1 189 ? -10.400 18.170 11.198 1.00 92.81 189 GLY A C 1
ATOM 1447 O O . GLY A 1 189 ? -9.705 17.273 11.670 1.00 92.81 189 GLY A O 1
ATOM 1448 N N . SER A 1 190 ? -11.550 18.549 11.768 1.00 93.75 190 SER A N 1
ATOM 1449 C CA . SER A 1 190 ? -12.091 17.886 12.966 1.00 93.75 190 SER A CA 1
ATOM 1450 C C . SER A 1 190 ? -13.045 16.738 12.642 1.00 93.75 190 SER A C 1
ATOM 1452 O O . SER A 1 190 ? -13.110 15.791 13.410 1.00 93.75 190 SER A O 1
ATOM 1454 N N . ASP A 1 191 ? -13.719 16.771 11.492 1.00 95.94 191 ASP A N 1
ATOM 1455 C CA . ASP A 1 191 ? -14.753 15.819 11.064 1.00 95.94 191 ASP A CA 1
ATOM 1456 C C . ASP A 1 191 ? -14.325 14.348 11.176 1.00 95.94 191 ASP A C 1
ATOM 1458 O O . ASP A 1 191 ? -15.070 13.509 11.693 1.00 95.94 191 ASP A O 1
ATOM 1462 N N . TYR A 1 192 ? -13.101 14.038 10.744 1.00 96.50 192 TYR A N 1
ATOM 1463 C CA . TYR A 1 192 ? -12.531 12.704 10.877 1.00 96.50 192 TYR A CA 1
ATOM 1464 C C . TYR A 1 192 ? -12.383 12.315 12.355 1.00 96.50 192 TYR A C 1
ATOM 1466 O O . TYR A 1 192 ? -12.901 11.282 12.772 1.00 96.50 192 TYR A O 1
ATOM 1474 N N . LEU A 1 193 ? -11.740 13.159 13.168 1.00 97.06 193 LEU A N 1
ATOM 1475 C CA . LEU A 1 193 ? -11.522 12.907 14.598 1.00 97.06 193 LEU A CA 1
ATOM 1476 C C . LEU A 1 193 ? -12.832 12.821 15.391 1.00 97.06 193 LEU A C 1
ATOM 1478 O O . LEU A 1 193 ? -12.959 11.942 16.243 1.00 97.06 193 LEU A O 1
ATOM 1482 N N . ASP A 1 194 ? -13.798 13.683 15.080 1.00 97.19 194 ASP A N 1
ATOM 1483 C CA . ASP A 1 194 ? -15.129 13.711 15.681 1.00 97.19 194 ASP A CA 1
ATOM 1484 C C . ASP A 1 194 ? -15.843 12.377 15.413 1.00 97.19 194 ASP A C 1
ATOM 1486 O O . ASP A 1 194 ? -16.281 11.703 16.347 1.00 97.19 194 ASP A O 1
ATOM 1490 N N . THR A 1 195 ? -15.826 11.904 14.161 1.00 97.12 195 THR A N 1
ATOM 1491 C CA . THR A 1 195 ? -16.417 10.609 13.781 1.00 97.12 195 THR A CA 1
ATOM 1492 C C . THR A 1 195 ? -15.738 9.426 14.487 1.00 97.12 195 THR A C 1
ATOM 1494 O O . THR A 1 195 ? -16.410 8.499 14.961 1.00 97.12 195 THR A O 1
ATOM 1497 N N . LEU A 1 196 ? -14.400 9.431 14.596 1.00 96.81 196 LEU A N 1
ATOM 1498 C CA . LEU A 1 196 ? -13.666 8.390 15.329 1.00 96.81 196 LEU A CA 1
ATOM 1499 C C . LEU A 1 196 ? -14.016 8.411 16.826 1.00 96.81 196 LEU A C 1
ATOM 1501 O O . LEU A 1 196 ? -14.196 7.348 17.428 1.00 96.81 196 LEU A O 1
ATOM 1505 N N . ALA A 1 197 ? -14.127 9.597 17.429 1.00 96.81 197 ALA A N 1
ATOM 1506 C CA . ALA A 1 197 ? -14.458 9.767 18.840 1.00 96.81 197 ALA A CA 1
ATOM 1507 C C . ALA A 1 197 ? -15.891 9.309 19.152 1.00 96.81 197 ALA A C 1
ATOM 1509 O O . ALA A 1 197 ? -16.093 8.551 20.105 1.00 96.81 197 ALA A O 1
ATOM 1510 N N . GLU A 1 198 ? -16.867 9.692 18.328 1.00 96.56 198 GLU A N 1
ATOM 1511 C CA . GLU A 1 198 ? -18.258 9.238 18.436 1.00 96.56 198 GLU A CA 1
ATOM 1512 C C . GLU A 1 198 ? -18.357 7.711 18.324 1.00 96.56 198 GLU A C 1
ATOM 1514 O O . GLU A 1 198 ? -18.981 7.049 19.162 1.00 96.56 198 GLU A O 1
ATOM 1519 N N . THR A 1 199 ? -17.667 7.124 17.340 1.00 95.88 199 THR A N 1
ATOM 1520 C CA . THR A 1 199 ? -17.614 5.665 17.166 1.00 95.88 199 THR A CA 1
ATOM 1521 C C . THR A 1 199 ? -16.997 4.983 18.385 1.00 95.88 199 THR A C 1
ATOM 1523 O O . THR A 1 199 ? -17.520 3.976 18.861 1.00 95.88 199 THR A O 1
ATOM 1526 N N . TYR A 1 200 ? -15.898 5.521 18.921 1.00 96.25 200 TYR A N 1
ATOM 1527 C CA . TYR A 1 200 ? -15.222 4.959 20.090 1.00 96.25 200 TYR A CA 1
ATOM 1528 C C . TYR A 1 200 ? -16.122 4.949 21.336 1.00 96.25 200 TYR A C 1
ATOM 1530 O O . TYR A 1 200 ? -16.124 3.977 22.096 1.00 96.25 200 TYR A O 1
ATOM 1538 N N . GLN A 1 201 ? -16.901 6.016 21.534 1.00 95.75 201 GLN A N 1
ATOM 1539 C CA . GLN A 1 201 ? -17.833 6.156 22.657 1.00 95.75 201 GLN A CA 1
ATOM 1540 C C . GLN A 1 201 ? -19.088 5.283 22.508 1.00 95.75 201 GLN A C 1
ATOM 1542 O O . GLN A 1 201 ? -19.740 4.959 23.504 1.00 95.75 201 GLN A O 1
ATOM 1547 N N . SER A 1 202 ? -19.424 4.864 21.285 1.00 92.81 202 SER A N 1
ATOM 1548 C CA . SER A 1 202 ? -20.562 3.987 21.029 1.00 92.81 202 SER A CA 1
ATOM 1549 C C . SER A 1 202 ? -20.412 2.642 21.744 1.00 92.81 202 SER A C 1
ATOM 1551 O O . SER A 1 202 ? -19.473 1.878 21.516 1.00 92.81 202 SER A O 1
ATOM 1553 N N . GLN A 1 203 ? -21.409 2.285 22.558 1.00 84.88 203 GLN A N 1
ATOM 1554 C CA . GLN A 1 203 ? -21.467 0.977 23.226 1.00 84.88 203 GLN A CA 1
ATOM 1555 C C . GLN A 1 203 ? -21.558 -0.197 22.240 1.00 84.88 203 GLN A C 1
ATOM 1557 O O . GLN A 1 203 ? -21.260 -1.331 22.603 1.00 84.88 203 GLN A O 1
ATOM 1562 N N . LYS A 1 204 ? -21.971 0.068 20.994 1.00 85.00 204 LYS A N 1
ATOM 1563 C CA . LYS A 1 204 ? -22.117 -0.945 19.942 1.00 85.00 204 LYS A CA 1
ATOM 1564 C C . LYS A 1 204 ? -20.798 -1.253 19.227 1.00 85.00 204 LYS A C 1
ATOM 1566 O O . LYS A 1 204 ? -20.732 -2.253 18.517 1.00 85.00 204 LYS A O 1
ATOM 1571 N N . ALA A 1 205 ? -19.771 -0.414 19.384 1.00 89.44 205 ALA A N 1
ATOM 1572 C CA . ALA A 1 205 ? -18.479 -0.625 18.745 1.00 89.44 205 ALA A CA 1
ATOM 1573 C C . ALA A 1 205 ? -17.712 -1.769 19.438 1.00 89.44 205 ALA A C 1
ATOM 1575 O O . ALA A 1 205 ? -17.498 -1.705 20.654 1.00 89.44 205 ALA A O 1
ATOM 1576 N N . PRO A 1 206 ? -17.259 -2.801 18.702 1.00 93.56 206 PRO A N 1
ATOM 1577 C CA . PRO A 1 206 ? -16.428 -3.854 19.275 1.00 93.56 206 PRO A CA 1
ATOM 1578 C C . PRO A 1 206 ? -15.099 -3.314 19.809 1.00 93.56 206 PRO A C 1
ATOM 1580 O O . PRO A 1 206 ? -14.529 -2.370 19.260 1.00 93.56 206 PRO A O 1
ATOM 1583 N N . GLU A 1 207 ? -14.548 -3.970 20.829 1.00 95.06 207 GLU A N 1
ATOM 1584 C CA . GLU A 1 207 ? -13.272 -3.569 21.440 1.00 95.06 207 GLU A CA 1
ATOM 1585 C C . GLU A 1 207 ? -12.094 -3.570 20.453 1.00 95.06 207 GLU A C 1
ATOM 1587 O O . GLU A 1 207 ? -11.193 -2.739 20.562 1.00 95.06 207 GLU A O 1
ATOM 1592 N N . GLU A 1 208 ? -12.093 -4.461 19.455 1.00 95.38 208 GLU A N 1
ATOM 1593 C CA . GLU A 1 208 ? -11.066 -4.445 18.405 1.00 95.38 208 GLU A CA 1
ATOM 1594 C C . GLU A 1 208 ? -11.123 -3.159 17.573 1.00 95.38 208 GLU A C 1
ATOM 1596 O O . GLU A 1 208 ? -10.083 -2.537 17.347 1.00 95.38 208 GLU A O 1
ATOM 1601 N N . LEU A 1 209 ? -12.325 -2.726 17.172 1.00 96.00 209 LEU A N 1
ATOM 1602 C CA . LEU A 1 209 ? -12.504 -1.485 16.425 1.00 96.00 209 LEU A CA 1
ATOM 1603 C C . LEU A 1 209 ? -11.982 -0.308 17.250 1.00 96.00 209 LEU A C 1
ATOM 1605 O O . LEU A 1 209 ? -11.128 0.430 16.771 1.00 96.00 209 LEU A O 1
ATOM 1609 N N . LYS A 1 210 ? -12.382 -0.200 18.522 1.00 96.69 210 LYS A N 1
ATOM 1610 C CA . LYS A 1 210 ? -11.907 0.858 19.430 1.00 96.69 210 LYS A CA 1
ATOM 1611 C C . LYS A 1 210 ? -10.381 0.934 19.514 1.00 96.69 210 LYS A C 1
ATOM 1613 O O . LYS A 1 210 ? -9.819 2.021 19.414 1.00 96.69 210 LYS A O 1
ATOM 1618 N N . ARG A 1 211 ? -9.694 -0.208 19.644 1.00 97.31 211 ARG A N 1
ATOM 1619 C CA . ARG A 1 211 ? -8.218 -0.258 19.665 1.00 97.31 211 ARG A CA 1
ATOM 1620 C C . ARG A 1 211 ? -7.603 0.266 18.370 1.00 97.31 211 ARG A C 1
ATOM 1622 O O . ARG A 1 211 ? -6.599 0.971 18.413 1.00 97.31 211 ARG A O 1
ATOM 1629 N N . ILE A 1 212 ? -8.199 -0.076 17.230 1.00 97.31 212 ILE A N 1
ATOM 1630 C CA . ILE A 1 212 ? -7.727 0.360 15.913 1.00 97.31 212 ILE A CA 1
ATOM 1631 C C . ILE A 1 212 ? -7.945 1.864 15.710 1.00 97.31 212 ILE A C 1
ATOM 1633 O O . ILE A 1 212 ? -7.041 2.523 15.198 1.00 97.31 212 ILE A O 1
ATOM 1637 N N . LEU A 1 213 ? -9.067 2.419 16.185 1.00 97.94 213 LEU A N 1
ATOM 1638 C CA . LEU A 1 213 ? -9.310 3.869 16.192 1.00 97.94 213 LEU A CA 1
ATOM 1639 C C . LEU A 1 213 ? -8.229 4.600 17.000 1.00 97.94 213 LEU A C 1
ATOM 1641 O O . LEU A 1 213 ? -7.599 5.524 16.494 1.00 97.94 213 LEU A O 1
ATOM 1645 N N . VAL A 1 214 ? -7.953 4.138 18.226 1.00 98.12 214 VAL A N 1
ATOM 1646 C CA . VAL A 1 214 ? -6.921 4.734 19.093 1.00 98.12 214 VAL A CA 1
ATOM 1647 C C . VAL A 1 214 ? -5.544 4.685 18.433 1.00 98.12 214 VAL A C 1
ATOM 1649 O O . VAL A 1 214 ? -4.828 5.683 18.439 1.00 98.12 214 VAL A O 1
ATOM 1652 N N . ALA A 1 215 ? -5.171 3.551 17.833 1.00 98.00 215 ALA A N 1
ATOM 1653 C CA . ALA A 1 215 ? -3.896 3.422 17.133 1.00 98.00 215 ALA A CA 1
ATOM 1654 C C . ALA A 1 215 ? -3.789 4.387 15.940 1.00 98.00 215 ALA A C 1
ATOM 1656 O O . ALA A 1 215 ? -2.734 4.984 15.735 1.00 98.00 215 ALA A O 1
ATOM 1657 N N . ASN A 1 216 ? -4.873 4.559 15.175 1.00 98.19 216 ASN A N 1
ATOM 1658 C CA . ASN A 1 216 ? -4.910 5.480 14.041 1.00 98.19 216 ASN A CA 1
ATOM 1659 C C . ASN A 1 216 ? -4.728 6.934 14.483 1.00 98.19 216 ASN A C 1
ATOM 1661 O O . ASN A 1 216 ? -3.862 7.621 13.947 1.00 98.19 216 ASN A O 1
ATOM 1665 N N . VAL A 1 217 ? -5.474 7.365 15.504 1.00 98.12 217 VAL A N 1
ATOM 1666 C CA . VAL A 1 217 ? -5.354 8.716 16.072 1.00 98.12 217 VAL A CA 1
ATOM 1667 C C . VAL A 1 217 ? -3.957 8.939 16.642 1.00 98.12 217 VAL A C 1
ATOM 1669 O O . VAL A 1 217 ? -3.336 9.952 16.346 1.00 98.12 217 VAL A O 1
ATOM 1672 N N . TYR A 1 218 ? -3.421 7.987 17.409 1.00 98.31 218 TYR A N 1
ATOM 1673 C CA . TYR A 1 218 ? -2.076 8.100 17.975 1.00 98.31 218 TYR A CA 1
ATOM 1674 C C . TYR A 1 218 ? -1.008 8.289 16.889 1.00 98.31 218 TYR A C 1
ATOM 1676 O O . TYR A 1 218 ? -0.222 9.230 16.962 1.00 98.31 218 TYR A O 1
ATOM 1684 N N . VAL A 1 219 ? -0.991 7.430 15.863 1.00 97.81 219 VAL A N 1
ATOM 1685 C CA . VAL A 1 219 ? -0.015 7.536 14.765 1.00 97.81 219 VAL A CA 1
ATOM 1686 C C . VAL A 1 219 ? -0.220 8.819 13.960 1.00 97.81 219 VAL A C 1
ATOM 1688 O O . VAL A 1 219 ? 0.760 9.470 13.598 1.00 97.81 219 VAL A O 1
ATOM 1691 N N . GLY A 1 220 ? -1.472 9.202 13.704 1.00 97.12 220 GLY A N 1
ATOM 1692 C CA . GLY A 1 220 ? -1.804 10.451 13.025 1.00 97.12 220 GLY A CA 1
ATOM 1693 C C . GLY A 1 220 ? -1.264 11.670 13.771 1.00 97.12 220 GLY A C 1
ATOM 1694 O O . GLY A 1 220 ? -0.558 12.478 13.178 1.00 97.12 220 GLY A O 1
ATOM 1695 N N . LEU A 1 221 ? -1.518 11.766 15.078 1.00 96.38 221 LEU A N 1
ATOM 1696 C CA . LEU A 1 221 ? -1.064 12.883 15.910 1.00 96.38 221 LEU A CA 1
ATOM 1697 C C . LEU A 1 221 ? 0.458 12.924 16.086 1.00 96.38 221 LEU A C 1
ATOM 1699 O O . LEU A 1 221 ? 1.030 14.004 16.112 1.00 96.38 221 LEU A O 1
ATOM 1703 N N . VAL A 1 222 ? 1.130 11.770 16.169 1.00 97.12 222 VAL A N 1
ATOM 1704 C CA . VAL A 1 222 ? 2.607 11.698 16.211 1.00 97.12 222 VAL A CA 1
ATOM 1705 C C . VAL A 1 222 ? 3.246 12.132 14.883 1.00 97.12 222 VAL A C 1
ATOM 1707 O O . VAL A 1 222 ? 4.442 12.409 14.837 1.00 97.12 222 VAL A O 1
ATOM 1710 N N . SER A 1 223 ? 2.468 12.193 13.801 1.00 94.00 223 SER A N 1
ATOM 1711 C CA . SER A 1 223 ? 2.944 12.634 12.488 1.00 94.00 223 SER A CA 1
ATOM 1712 C C . SER A 1 223 ? 2.885 14.156 12.279 1.00 94.00 223 SER A C 1
ATOM 1714 O O . SER A 1 223 ? 3.337 14.626 11.232 1.00 94.00 223 SER A O 1
ATOM 1716 N N . LEU A 1 224 ? 2.311 14.907 13.229 1.00 90.94 224 LEU A N 1
ATOM 1717 C CA . LEU A 1 224 ? 2.270 16.377 13.240 1.00 90.94 224 LEU A CA 1
ATOM 1718 C C . LEU A 1 224 ? 3.621 16.963 13.670 1.00 90.94 224 LEU A C 1
ATOM 1720 O O . LEU A 1 224 ? 4.052 17.932 13.009 1.00 90.94 224 LEU A O 1
#

Organism: NCBI:txid69766

Foldseek 3Di:
DQEQDADAADDDPVVVVVADPVRLVVNLVVLLVSLVCLLPDDLVSNQVHQLVRQRLLRRLLRLLVCLLVVPCSLPPDPSSVSSLVSSVSSLLCQLQSYLHGDLSSLALSSLLSVLSNCVPDPVNLVSVQNSCVRPVVSNLVNLVVLLVVLLVCLVVPDPVCLVVSLVSLLSLLSSCLSHVVSLQSCPPDCSSVVSLVVSLPDPPRDPSSNVSSVSSPVSSVVSD

pLDDT: mean 94.23, std 5.09, range [59.06, 98.44]

Sequence (224 aa):
MVEFPPLAPVPPPAVRKTIPSNDWEACLDAWMTLLGIRLNATDETFKAAGTEDLPVGVFLESFYQYAAAGDPGLQNEPNARKLRKLCFLTTRRYLLSLSNPPEELLSWHLLGNISSCYPSSSALKSTLSTAWDTHNARISSSLEKAKSIVIQELSSVTPSSIPNIISDIRRLTILASMLPPCGQVLMAGSDYLDTLAETYQSQKAPEELKRILVANVYVGLVSL